Protein AF-A0A0F9E923-F1 (afdb_monomer)

Secondary structure (DSSP, 8-state):
-HHHHTTHHHHHHHHHHHHHHHHHHHHHHHHHH-GGGHHHHHHHHHHHHHHHHHHHHHHHHHHHTTSSSSGGGGG-GGG--HHHHHHHHHHHHHHHHHHHHHHTSSHHHHHHHSTTSSSS---SHHHHHHHHHHHHHHHHHHHHHHHHH--SPPP-----TTEEEEEEHHHHHHHHHHHHHHHHHHHHHHHHHHHHHHHHH-HHHHHTSTTTHHHHHHHHHHHHHHHHHHHHHHHHHHHHHHHHHHHHTT-SEEEEEEEEEEE---TTS-SPPEEEEETTEEEEE-TTS--SS----GGGT-S--TT-EEEEEEETTEEEEEEEEPP---

Organism: NCBI:txid412755

Sequence (330 aa):
MKDLINYIWIAFIAATMINALVWWRRGRDHIARKPELGQGYKRLVLGFIFWGSVPWAVMGLGLLVGGVSSCQDYLKPQGANPWVLAWYVTVICLWVLSLWWIFGGNGAQALVDHPGLFNFPLPKPKHVKLLACAMTLSGSIGVAIVFSHGMLLPYWPSQADGYTTIFIVYDGFWRVVALAVLFLAIGAVGLVAGIAWIRRAGIPKWWNRKEGTKPGFLLVWSILWLSLGGVGFSVNLYRSYQLVSAYRDGTAQLVEGTVHVLREQPEGGHAGGDLIEINGTQLVIDYFQVTPAYRQTIAHGGVLREGTSARVWHDDGKILRLDVPRVASP

pLDDT: mean 86.43, std 12.46, range [42.81, 98.5]

Radius of gyration: 25.48 Å; Cα contacts (8 Å, |Δi|>4): 450; chains: 1; bounding box: 75×40×78 Å

Solvent-accessible surface area (backbone atoms only — not comparable to full-atom values): 17453 Å² total; per-residue (Å²): 109,74,72,61,52,63,48,48,39,57,55,52,41,51,50,43,48,50,52,34,49,51,30,52,62,48,32,46,66,55,24,74,78,38,63,82,48,45,64,57,53,52,51,52,37,52,48,46,44,54,63,68,29,48,41,35,50,44,50,42,50,24,45,74,74,63,69,36,95,44,66,68,51,61,45,36,54,45,69,68,40,66,47,37,50,50,27,53,50,45,50,50,50,51,50,53,52,48,49,46,30,38,75,72,63,54,37,21,50,55,57,41,79,45,61,52,72,48,102,62,92,52,94,42,41,69,53,45,50,53,50,51,50,52,53,50,52,52,48,52,50,51,51,50,45,27,31,55,66,34,50,90,63,79,80,79,54,72,79,61,88,64,32,37,57,79,47,51,26,56,56,31,34,29,24,56,53,42,54,41,53,51,53,46,48,54,17,50,53,36,34,53,52,17,52,53,47,46,67,72,58,35,80,79,58,32,78,79,37,92,71,32,56,58,44,51,47,39,31,54,49,14,50,52,45,35,52,54,50,46,53,58,36,52,55,50,50,50,54,32,46,51,55,43,45,34,53,74,74,64,70,37,46,78,45,64,38,51,30,40,66,80,41,76,30,55,83,85,63,86,52,66,40,22,32,33,31,34,79,88,46,68,36,62,26,33,66,84,57,93,62,27,41,66,27,64,24,61,70,75,70,25,79,86,40,70,71,32,55,37,41,35,30,25,52,96,53,37,37,37,30,38,29,31,64,57,75,77,79,129

Mean predicted aligned error: 9.67 Å

Structure (mmCIF, N/CA/C/O backbone):
data_AF-A0A0F9E923-F1
#
_entry.id   AF-A0A0F9E923-F1
#
loop_
_atom_site.group_PDB
_atom_site.id
_atom_site.type_symbol
_atom_site.label_atom_id
_atom_site.label_alt_id
_atom_site.label_comp_id
_atom_site.label_asym_id
_atom_site.label_entity_id
_atom_site.label_seq_id
_atom_site.pdbx_PDB_ins_code
_atom_site.Cartn_x
_atom_site.Cartn_y
_atom_site.Cartn_z
_atom_site.occupancy
_atom_site.B_iso_or_equiv
_atom_site.auth_seq_id
_atom_site.auth_comp_id
_atom_site.auth_asym_id
_atom_site.auth_atom_id
_atom_site.pdbx_PDB_model_num
ATOM 1 N N . MET A 1 1 ? -25.161 -5.136 -12.690 1.00 63.94 1 MET A N 1
ATOM 2 C CA . MET A 1 1 ? -23.961 -4.303 -12.410 1.00 63.94 1 MET A CA 1
ATOM 3 C C . MET A 1 1 ? -22.895 -5.044 -11.610 1.00 63.94 1 MET A C 1
ATOM 5 O O . MET A 1 1 ? -21.751 -4.991 -12.035 1.00 63.94 1 MET A O 1
ATOM 9 N N . LYS A 1 2 ? -23.231 -5.742 -10.510 1.00 70.88 2 LYS A N 1
ATOM 10 C CA . LYS A 1 2 ? -22.251 -6.518 -9.718 1.00 70.88 2 LYS A CA 1
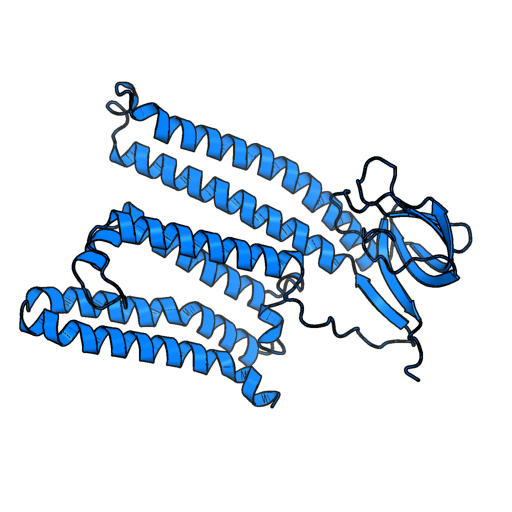ATOM 11 C C . LYS A 1 2 ? -21.444 -7.511 -10.568 1.00 70.88 2 LYS A C 1
ATOM 13 O O . LYS A 1 2 ? -20.224 -7.512 -10.481 1.00 70.88 2 LYS A O 1
ATOM 18 N N . ASP A 1 3 ? -22.104 -8.230 -11.476 1.00 79.69 3 ASP A N 1
ATOM 19 C CA . ASP A 1 3 ? -21.419 -9.210 -12.331 1.00 79.69 3 ASP A CA 1
ATOM 20 C C . ASP A 1 3 ? -20.426 -8.562 -13.300 1.00 79.69 3 ASP A C 1
ATOM 22 O O . ASP A 1 3 ? -19.350 -9.098 -13.519 1.00 79.69 3 ASP A O 1
ATOM 26 N N . LEU A 1 4 ? -20.725 -7.366 -13.825 1.00 81.88 4 LEU A N 1
ATOM 27 C CA . LEU A 1 4 ? -19.836 -6.657 -14.754 1.00 81.88 4 LEU A CA 1
ATOM 28 C C . LEU A 1 4 ? -18.524 -6.229 -14.079 1.00 81.88 4 LEU A C 1
ATOM 30 O O . LEU A 1 4 ? -17.459 -6.307 -14.689 1.00 81.88 4 LEU A O 1
ATOM 34 N N . ILE A 1 5 ? -18.595 -5.805 -12.813 1.00 82.88 5 ILE A N 1
ATOM 35 C CA . ILE A 1 5 ? -17.419 -5.383 -12.040 1.00 82.88 5 ILE A CA 1
ATOM 36 C C . ILE A 1 5 ? -16.451 -6.556 -11.853 1.00 82.88 5 ILE A C 1
ATOM 38 O O . ILE A 1 5 ? -15.243 -6.351 -11.932 1.00 82.88 5 ILE A O 1
ATOM 42 N N . ASN A 1 6 ? -16.959 -7.783 -11.710 1.00 84.00 6 ASN A N 1
ATOM 43 C CA . ASN A 1 6 ? -16.134 -8.983 -11.543 1.00 84.00 6 ASN A CA 1
ATOM 44 C C . ASN A 1 6 ? -15.317 -9.352 -12.797 1.00 84.00 6 ASN A C 1
ATOM 46 O O . ASN A 1 6 ? -14.370 -10.131 -12.702 1.00 84.00 6 ASN A O 1
ATOM 50 N N . TYR A 1 7 ? -15.618 -8.760 -13.958 1.00 92.06 7 TYR A N 1
ATOM 51 C CA . TYR A 1 7 ? -14.871 -8.968 -15.205 1.00 92.06 7 TYR A CA 1
ATOM 52 C C . TYR A 1 7 ? -13.977 -7.781 -15.600 1.00 92.06 7 TYR A C 1
ATOM 54 O O . TYR A 1 7 ? -13.396 -7.787 -16.686 1.00 92.06 7 TYR A O 1
ATOM 62 N N . ILE A 1 8 ? -13.803 -6.768 -14.740 1.00 92.88 8 ILE A N 1
ATOM 63 C CA . ILE A 1 8 ? -12.996 -5.575 -15.070 1.00 92.88 8 ILE A CA 1
ATOM 64 C C . ILE A 1 8 ? -11.527 -5.907 -15.387 1.00 92.88 8 ILE A C 1
ATOM 66 O O . ILE A 1 8 ? -10.883 -5.214 -16.173 1.00 92.88 8 ILE A O 1
ATOM 70 N N . TRP A 1 9 ? -10.995 -7.002 -14.840 1.00 95.31 9 TRP A N 1
ATOM 71 C CA . TRP A 1 9 ? -9.637 -7.467 -15.126 1.00 95.31 9 TRP A CA 1
ATOM 72 C C . TRP A 1 9 ? -9.442 -7.831 -16.608 1.00 95.31 9 TRP A C 1
ATOM 74 O O . TRP A 1 9 ? -8.367 -7.590 -17.158 1.00 95.31 9 TRP A O 1
ATOM 84 N N . ILE A 1 10 ? -10.492 -8.314 -17.288 1.00 96.38 10 ILE A N 1
ATOM 85 C CA . ILE A 1 10 ? -10.481 -8.565 -18.738 1.00 96.38 10 ILE A CA 1
ATOM 86 C C . ILE A 1 10 ? -10.326 -7.243 -19.489 1.00 96.38 10 ILE A C 1
ATOM 88 O O . ILE A 1 10 ? -9.544 -7.161 -20.436 1.00 96.38 10 ILE A O 1
ATOM 92 N N . ALA A 1 11 ? -11.017 -6.189 -19.044 1.00 94.19 11 ALA A N 1
ATOM 93 C CA . ALA A 1 11 ? -10.892 -4.863 -19.642 1.00 94.19 11 ALA A CA 1
ATOM 94 C C . ALA A 1 11 ? -9.465 -4.305 -19.495 1.00 94.19 11 ALA A C 1
ATOM 96 O O . ALA A 1 11 ? -8.951 -3.709 -20.441 1.00 94.19 11 ALA A O 1
ATOM 97 N N . PHE A 1 12 ? -8.783 -4.552 -18.369 1.00 94.69 12 PHE A N 1
ATOM 98 C CA . PHE A 1 12 ? -7.376 -4.165 -18.209 1.00 94.69 12 PHE A CA 1
ATOM 99 C C . PHE A 1 12 ? -6.431 -4.943 -19.134 1.00 94.69 12 PHE A C 1
ATOM 101 O O . PHE A 1 12 ? -5.548 -4.338 -19.743 1.00 94.69 12 PHE A O 1
ATOM 108 N N . ILE A 1 13 ? -6.639 -6.251 -19.319 1.00 96.94 13 ILE A N 1
ATOM 109 C CA . ILE A 1 13 ? -5.870 -7.040 -20.299 1.00 96.94 13 ILE A CA 1
ATOM 110 C C . ILE A 1 13 ? -6.123 -6.528 -21.723 1.00 96.94 13 ILE A C 1
ATOM 112 O O . ILE A 1 13 ? -5.176 -6.305 -22.479 1.00 96.94 13 ILE A O 1
ATOM 116 N N . ALA A 1 14 ? -7.385 -6.281 -22.080 1.00 96.06 14 ALA A N 1
ATOM 117 C CA . ALA A 1 14 ? -7.750 -5.729 -23.381 1.00 96.06 14 ALA A CA 1
ATOM 118 C C . ALA A 1 14 ? -7.101 -4.354 -23.613 1.00 96.06 14 ALA A C 1
ATOM 120 O O . ALA A 1 14 ? -6.544 -4.108 -24.683 1.00 96.06 14 ALA A O 1
ATOM 121 N N . ALA A 1 15 ? -7.083 -3.483 -22.600 1.00 94.81 15 ALA A N 1
ATOM 122 C CA . ALA A 1 15 ? -6.402 -2.193 -22.666 1.00 94.81 15 ALA A CA 1
ATOM 123 C C . ALA A 1 15 ? -4.885 -2.347 -22.888 1.00 94.81 15 ALA A C 1
ATOM 125 O O . ALA A 1 15 ? -4.311 -1.633 -23.715 1.00 94.81 15 ALA A O 1
ATOM 126 N N . THR A 1 16 ? -4.228 -3.304 -22.221 1.00 96.44 16 THR A N 1
ATOM 127 C CA . THR A 1 16 ? -2.815 -3.644 -22.473 1.00 96.44 16 THR A CA 1
ATOM 128 C C . THR A 1 16 ? -2.599 -4.079 -23.926 1.00 96.44 16 THR A C 1
ATOM 130 O O . THR A 1 16 ? -1.690 -3.575 -24.589 1.00 96.44 16 THR A O 1
ATOM 133 N N . MET A 1 17 ? -3.458 -4.950 -24.464 1.00 97.69 17 MET A N 1
ATOM 134 C CA . MET A 1 17 ? -3.369 -5.401 -25.860 1.00 97.69 17 MET A CA 1
ATOM 135 C C . MET A 1 17 ? -3.574 -4.257 -26.862 1.00 97.69 17 MET A C 1
ATOM 137 O O . MET A 1 17 ? -2.817 -4.140 -27.827 1.00 97.69 17 MET A O 1
ATOM 141 N N . ILE A 1 18 ? -4.550 -3.376 -26.622 1.00 96.44 18 ILE A N 1
ATOM 142 C CA . ILE A 1 18 ? -4.807 -2.203 -27.472 1.00 96.44 18 ILE A CA 1
ATOM 143 C C . ILE A 1 18 ? -3.597 -1.264 -27.467 1.00 96.44 18 ILE A C 1
ATOM 145 O O . ILE A 1 18 ? -3.146 -0.845 -28.533 1.00 96.44 18 ILE A O 1
ATOM 149 N N . ASN A 1 19 ? -3.020 -0.976 -26.298 1.00 94.81 19 ASN A N 1
ATOM 150 C CA . ASN A 1 19 ? -1.814 -0.150 -26.195 1.00 94.81 19 ASN A CA 1
ATOM 151 C C . ASN A 1 19 ? -0.632 -0.768 -26.956 1.00 94.81 19 ASN A C 1
ATOM 153 O O . ASN A 1 19 ? 0.058 -0.070 -27.700 1.00 94.81 19 ASN A O 1
ATOM 157 N N . ALA A 1 20 ? -0.448 -2.085 -26.847 1.00 96.81 20 ALA A N 1
ATOM 158 C CA . ALA A 1 20 ? 0.577 -2.818 -27.582 1.00 96.81 20 ALA A CA 1
ATOM 159 C C . ALA A 1 20 ? 0.382 -2.728 -29.109 1.00 96.81 20 ALA A C 1
ATOM 161 O O . ALA A 1 20 ? 1.344 -2.523 -29.856 1.00 96.81 20 ALA A O 1
ATOM 162 N N . LEU A 1 21 ? -0.867 -2.815 -29.581 1.00 97.56 21 LEU A N 1
ATOM 163 C CA . LEU A 1 21 ? -1.212 -2.651 -30.994 1.00 97.56 21 LEU A CA 1
ATOM 164 C C . LEU A 1 21 ? -0.955 -1.220 -31.483 1.00 97.56 21 LEU A C 1
ATOM 166 O O . LEU A 1 21 ? -0.433 -1.028 -32.583 1.00 97.56 21 LEU A O 1
ATOM 170 N N . VAL A 1 22 ? -1.287 -0.214 -30.670 1.00 96.38 22 VAL A N 1
ATOM 171 C CA . VAL A 1 22 ? -0.995 1.196 -30.969 1.00 96.38 22 VAL A CA 1
ATOM 172 C C . VAL A 1 22 ? 0.513 1.415 -31.089 1.00 96.38 22 VAL A C 1
ATOM 174 O O . VAL A 1 22 ? 0.960 2.041 -32.052 1.00 96.38 22 VAL A O 1
ATOM 177 N N . TRP A 1 23 ? 1.304 0.859 -30.168 1.00 97.50 23 TRP A N 1
ATOM 178 C CA . TRP A 1 23 ? 2.769 0.903 -30.219 1.00 97.50 23 TRP A CA 1
ATOM 179 C C . TRP A 1 23 ? 3.318 0.251 -31.484 1.00 97.50 23 TRP A C 1
ATOM 181 O O . TRP A 1 23 ? 4.130 0.855 -32.184 1.00 97.50 23 TRP A O 1
ATOM 191 N N . TRP A 1 24 ? 2.827 -0.942 -31.827 1.00 97.88 24 TRP A N 1
ATOM 192 C CA . TRP A 1 24 ? 3.211 -1.625 -33.061 1.00 97.88 24 TRP A CA 1
ATOM 193 C C . TRP A 1 24 ? 2.879 -0.788 -34.298 1.00 97.88 24 TRP A C 1
ATOM 195 O O . TRP A 1 24 ? 3.737 -0.576 -35.155 1.00 97.88 24 TRP A O 1
ATOM 205 N N . ARG A 1 25 ? 1.652 -0.252 -34.373 1.00 97.88 25 ARG A N 1
ATOM 206 C CA . ARG A 1 25 ? 1.195 0.572 -35.499 1.00 97.88 25 ARG A CA 1
ATOM 207 C C . ARG A 1 25 ? 2.080 1.799 -35.699 1.00 97.88 25 ARG A C 1
ATOM 209 O O . ARG A 1 25 ? 2.411 2.083 -36.845 1.00 97.88 25 ARG A O 1
ATOM 216 N N . ARG A 1 26 ? 2.456 2.489 -34.618 1.00 96.62 26 ARG A N 1
ATOM 217 C CA . ARG A 1 26 ? 3.352 3.660 -34.654 1.00 96.62 26 ARG A CA 1
ATOM 218 C C . ARG A 1 26 ? 4.788 3.286 -35.020 1.00 96.62 26 ARG A C 1
ATOM 220 O O . ARG A 1 26 ? 5.442 4.024 -35.745 1.00 96.62 26 ARG A O 1
ATOM 227 N N . GLY A 1 27 ? 5.261 2.123 -34.572 1.00 96.81 27 GLY A N 1
ATOM 228 C CA . GLY A 1 27 ? 6.590 1.614 -34.910 1.00 96.81 27 GLY A CA 1
ATOM 229 C C . GLY A 1 27 ? 6.766 1.272 -36.394 1.00 96.81 27 GLY A C 1
ATOM 230 O O . GLY A 1 27 ? 7.885 1.353 -36.895 1.00 96.81 27 GLY A O 1
ATOM 231 N N . ARG A 1 28 ? 5.688 0.936 -37.125 1.00 97.75 28 ARG A N 1
ATOM 232 C CA . ARG A 1 28 ? 5.767 0.521 -38.543 1.00 97.75 28 ARG A CA 1
ATOM 233 C C . ARG A 1 28 ? 6.455 1.544 -39.442 1.00 97.75 28 ARG A C 1
ATOM 235 O O . ARG A 1 28 ? 7.283 1.145 -40.253 1.00 97.75 28 ARG A O 1
ATOM 242 N N . ASP A 1 29 ? 6.174 2.832 -39.267 1.00 97.19 29 ASP A N 1
ATOM 243 C CA . ASP A 1 29 ? 6.784 3.883 -40.092 1.00 97.19 29 ASP A CA 1
ATOM 244 C C . ASP A 1 29 ? 8.296 3.982 -39.845 1.00 97.19 29 ASP A C 1
ATOM 246 O O . ASP A 1 29 ? 9.080 4.221 -40.764 1.00 97.19 29 ASP A O 1
ATOM 250 N N . HIS A 1 30 ? 8.724 3.749 -38.602 1.00 97.19 30 HIS A N 1
ATOM 251 C CA . HIS A 1 30 ? 10.137 3.706 -38.238 1.00 97.19 30 HIS A CA 1
ATOM 252 C C . HIS A 1 30 ? 10.823 2.442 -38.763 1.00 97.19 30 HIS A C 1
ATOM 254 O O . HIS A 1 30 ? 11.935 2.538 -39.274 1.00 97.19 30 HIS A O 1
ATOM 260 N N . ILE A 1 31 ? 10.153 1.287 -38.702 1.00 98.25 31 ILE A N 1
ATOM 261 C CA . ILE A 1 31 ? 10.660 0.010 -39.231 1.00 98.25 31 ILE A CA 1
ATOM 262 C C . ILE A 1 31 ? 10.794 0.067 -40.756 1.00 98.25 31 ILE A C 1
ATOM 264 O O . ILE A 1 31 ? 11.788 -0.405 -41.293 1.00 98.25 31 ILE A O 1
ATOM 268 N N . ALA A 1 32 ? 9.842 0.684 -41.461 1.00 98.19 32 ALA A N 1
ATOM 269 C CA . ALA A 1 32 ? 9.914 0.843 -42.913 1.00 98.19 32 ALA A CA 1
ATOM 270 C C . ALA A 1 32 ? 11.144 1.661 -43.350 1.00 98.19 32 ALA A C 1
ATOM 272 O O . ALA A 1 32 ? 11.731 1.385 -44.391 1.00 98.19 32 ALA A O 1
ATOM 273 N N . ARG A 1 33 ? 11.554 2.648 -42.539 1.00 98.19 33 ARG A N 1
ATOM 274 C CA . ARG A 1 33 ? 12.759 3.462 -42.780 1.00 98.19 33 ARG A CA 1
ATOM 275 C C . ARG A 1 33 ? 14.046 2.790 -42.291 1.00 98.19 33 ARG A C 1
ATOM 277 O O . ARG A 1 33 ? 15.107 3.074 -42.835 1.00 98.19 33 ARG A O 1
ATOM 284 N N . LYS A 1 34 ? 13.957 1.968 -41.243 1.00 97.94 34 LYS A N 1
ATOM 285 C CA . LYS A 1 34 ? 15.072 1.289 -40.564 1.00 97.94 34 LYS A CA 1
ATOM 286 C C . LYS A 1 34 ? 14.677 -0.150 -40.203 1.00 97.94 34 LYS A C 1
ATOM 288 O O . LYS A 1 34 ? 14.240 -0.397 -39.069 1.00 97.94 34 LYS A O 1
ATOM 293 N N . PRO A 1 35 ? 14.776 -1.095 -41.157 1.00 98.06 35 PRO A N 1
ATOM 294 C CA . PRO A 1 35 ? 14.312 -2.472 -40.975 1.00 98.06 35 PRO A CA 1
ATOM 295 C C . PRO A 1 35 ? 14.933 -3.190 -39.769 1.00 98.06 35 PRO A C 1
ATOM 297 O O . PRO A 1 35 ? 14.278 -4.026 -39.141 1.00 98.06 35 PRO A O 1
ATOM 300 N N . GLU A 1 36 ? 16.158 -2.822 -39.387 1.00 97.81 36 GLU A N 1
ATOM 301 C CA . GLU A 1 36 ? 16.885 -3.364 -38.237 1.00 97.81 36 GLU A CA 1
ATOM 302 C C . GLU A 1 36 ? 16.167 -3.151 -36.890 1.00 97.81 36 GLU A C 1
ATOM 304 O O . GLU A 1 36 ? 16.363 -3.928 -35.954 1.00 97.81 36 GLU A O 1
ATOM 309 N N . LEU A 1 37 ? 15.273 -2.158 -36.787 1.00 97.62 37 LEU A N 1
ATOM 310 C CA . LEU A 1 37 ? 14.483 -1.906 -35.574 1.00 97.62 37 LEU A CA 1
ATOM 311 C C . LEU A 1 37 ? 13.349 -2.924 -35.369 1.00 97.62 37 LEU A C 1
ATOM 313 O O . LEU A 1 37 ? 12.805 -3.037 -34.267 1.00 97.62 37 LEU A O 1
ATOM 317 N N . GLY A 1 38 ? 12.966 -3.674 -36.410 1.00 97.94 38 GLY A N 1
ATOM 318 C CA . GLY A 1 38 ? 11.781 -4.538 -36.390 1.00 97.94 38 GLY A CA 1
ATOM 319 C C . GLY A 1 38 ? 11.804 -5.589 -35.279 1.00 97.94 38 GLY A C 1
ATOM 320 O O . GLY A 1 38 ? 10.805 -5.787 -34.580 1.00 97.94 38 GLY A O 1
ATOM 321 N N . GLN A 1 39 ? 12.958 -6.225 -35.056 1.00 98.00 39 GLN A N 1
ATOM 322 C CA . GLN A 1 39 ? 13.107 -7.227 -33.998 1.00 98.00 39 GLN A CA 1
ATOM 323 C C . GLN A 1 39 ? 12.987 -6.605 -32.601 1.00 98.00 39 GLN A C 1
ATOM 325 O O . GLN A 1 39 ? 12.361 -7.194 -31.714 1.00 98.00 39 GLN A O 1
ATOM 330 N N . GLY A 1 40 ? 13.553 -5.412 -32.405 1.00 97.75 40 GLY A N 1
ATOM 331 C CA . GLY A 1 40 ? 13.499 -4.707 -31.129 1.00 97.75 40 GLY A CA 1
ATOM 332 C C . GLY A 1 40 ? 12.080 -4.257 -30.774 1.00 97.75 40 GLY A C 1
ATOM 333 O O . GLY A 1 40 ? 11.617 -4.563 -29.672 1.00 97.75 40 GLY A O 1
ATOM 334 N N . TYR A 1 41 ? 11.327 -3.681 -31.723 1.00 98.31 41 TYR A N 1
ATOM 335 C CA . TYR A 1 41 ? 9.898 -3.384 -31.523 1.00 98.31 41 TYR A CA 1
ATOM 336 C C . TYR A 1 41 ? 9.102 -4.635 -31.173 1.00 98.31 41 TYR A C 1
ATOM 338 O O . TYR A 1 41 ? 8.340 -4.623 -30.208 1.00 98.31 41 TYR A O 1
ATOM 346 N N . LYS A 1 42 ? 9.294 -5.731 -31.921 1.00 98.19 42 LYS A N 1
ATOM 347 C CA . LYS A 1 42 ? 8.584 -6.990 -31.664 1.00 98.19 42 LYS A CA 1
ATOM 348 C C . LYS A 1 42 ? 8.835 -7.482 -30.238 1.00 98.19 42 LYS A C 1
ATOM 350 O O . LYS A 1 42 ? 7.889 -7.846 -29.544 1.00 98.19 42 LYS A O 1
ATOM 355 N N . ARG A 1 43 ? 10.091 -7.453 -29.776 1.00 98.25 43 ARG A N 1
ATOM 356 C CA . ARG A 1 43 ? 10.454 -7.859 -28.410 1.00 98.25 43 ARG A CA 1
ATOM 357 C C . ARG A 1 43 ? 9.817 -6.957 -27.351 1.00 98.25 43 ARG A C 1
ATOM 359 O O . ARG A 1 43 ? 9.312 -7.477 -26.361 1.00 98.25 43 ARG A O 1
ATOM 366 N N . LEU A 1 44 ? 9.825 -5.639 -27.555 1.00 98.00 44 LEU A N 1
ATOM 367 C CA . LEU A 1 44 ? 9.238 -4.673 -26.618 1.00 98.00 44 LEU A CA 1
ATOM 368 C C . LEU A 1 44 ? 7.714 -4.819 -26.529 1.00 98.00 44 LEU A C 1
ATOM 370 O O . LEU A 1 44 ? 7.172 -4.883 -25.430 1.00 98.00 44 LEU A O 1
ATOM 374 N N . VAL A 1 45 ? 7.034 -4.943 -27.672 1.00 98.00 45 VAL A N 1
ATOM 375 C CA . VAL A 1 45 ? 5.575 -5.116 -27.746 1.00 98.00 45 VAL A CA 1
ATOM 376 C C . VAL A 1 45 ? 5.144 -6.436 -27.102 1.00 98.00 45 VAL A C 1
ATOM 378 O O . VAL A 1 45 ? 4.257 -6.435 -26.252 1.00 98.00 45 VAL A O 1
ATOM 381 N N . LEU A 1 46 ? 5.794 -7.555 -27.441 1.00 98.00 46 LEU A N 1
ATOM 382 C CA . LEU A 1 46 ? 5.472 -8.856 -26.840 1.00 98.00 46 LEU A CA 1
ATOM 383 C C . LEU A 1 46 ? 5.798 -8.897 -25.344 1.00 98.00 46 LEU A C 1
ATOM 385 O O . LEU A 1 46 ? 5.013 -9.429 -24.562 1.00 98.00 46 LEU A O 1
ATOM 389 N N . GLY A 1 47 ? 6.923 -8.301 -24.937 1.00 96.50 47 GLY A N 1
ATOM 390 C CA . GLY A 1 47 ? 7.285 -8.172 -23.528 1.00 96.50 47 GLY A CA 1
ATOM 391 C C . GLY A 1 47 ? 6.247 -7.374 -22.740 1.00 96.50 47 GLY A C 1
ATOM 392 O O . GLY A 1 47 ? 5.862 -7.795 -21.653 1.00 96.50 47 GLY A O 1
ATOM 393 N N . PHE A 1 48 ? 5.747 -6.271 -23.304 1.00 96.81 48 PHE A N 1
ATOM 394 C CA . PHE A 1 48 ? 4.694 -5.466 -22.689 1.00 96.81 48 PHE A CA 1
ATOM 395 C C . PHE A 1 48 ? 3.369 -6.227 -22.567 1.00 96.81 48 PHE A C 1
ATOM 397 O O . PHE A 1 48 ? 2.769 -6.198 -21.497 1.00 96.81 48 PHE A O 1
ATOM 404 N N . ILE A 1 49 ? 2.941 -6.958 -23.605 1.00 97.69 49 ILE A N 1
ATOM 405 C CA . ILE A 1 49 ? 1.726 -7.790 -23.536 1.00 97.69 49 ILE A CA 1
ATOM 406 C C . ILE A 1 49 ? 1.862 -8.845 -22.441 1.00 97.69 49 ILE A C 1
ATOM 408 O O . ILE A 1 49 ? 0.964 -8.977 -21.612 1.00 97.69 49 ILE A O 1
ATOM 412 N N . PHE A 1 50 ? 2.975 -9.583 -22.428 1.00 97.69 50 PHE A N 1
ATOM 413 C CA . PHE A 1 50 ? 3.182 -10.665 -21.473 1.00 97.69 50 PHE A CA 1
ATOM 414 C C . PHE A 1 50 ? 3.245 -10.126 -20.042 1.00 97.69 50 PHE A C 1
ATOM 416 O O . PHE A 1 50 ? 2.368 -10.418 -19.233 1.00 97.69 50 PHE A O 1
ATOM 423 N N . TRP A 1 51 ? 4.234 -9.282 -19.738 1.00 96.12 51 TRP A N 1
ATOM 424 C CA . TRP A 1 51 ? 4.462 -8.802 -18.375 1.00 96.12 51 TRP A CA 1
ATOM 425 C C . TRP A 1 51 ? 3.357 -7.857 -17.898 1.00 96.12 51 TRP A C 1
ATOM 427 O O . TRP A 1 51 ? 2.913 -7.968 -16.758 1.00 96.12 51 TRP A O 1
ATOM 437 N N . GLY A 1 52 ? 2.859 -6.977 -18.769 1.00 94.06 52 GLY A N 1
ATOM 438 C CA . GLY A 1 52 ? 1.793 -6.025 -18.446 1.00 94.06 52 GLY A CA 1
ATOM 439 C C . GLY A 1 52 ? 0.423 -6.665 -18.205 1.00 94.06 52 GLY A C 1
ATOM 440 O O . GLY A 1 52 ? -0.464 -5.990 -17.687 1.00 94.06 52 GLY A O 1
ATOM 441 N N . SER A 1 53 ? 0.242 -7.947 -18.546 1.00 98.00 53 SER A N 1
ATOM 442 C CA . SER A 1 53 ? -1.006 -8.684 -18.291 1.00 98.00 53 SER A CA 1
ATOM 443 C C . SER A 1 53 ? -0.967 -9.542 -17.023 1.00 98.00 53 SER A C 1
ATOM 445 O O . SER A 1 53 ? -2.028 -9.914 -16.525 1.00 98.00 53 SER A O 1
ATOM 447 N N . VAL A 1 54 ? 0.220 -9.841 -16.475 1.00 97.31 54 VAL A N 1
ATOM 448 C CA . VAL A 1 54 ? 0.376 -10.751 -15.322 1.00 97.31 54 VAL A CA 1
ATOM 449 C C . VAL A 1 54 ? -0.438 -10.307 -14.098 1.00 97.31 54 VAL A C 1
ATOM 451 O O . VAL A 1 54 ? -1.193 -11.139 -13.592 1.00 97.31 54 VAL A O 1
ATOM 454 N N . PRO A 1 55 ? -0.381 -9.040 -13.629 1.00 96.50 55 PRO A N 1
ATOM 455 C CA . PRO A 1 55 ? -1.165 -8.636 -12.462 1.00 96.50 55 PRO A CA 1
ATOM 456 C C . PRO A 1 55 ? -2.668 -8.830 -12.686 1.00 96.50 55 PRO A C 1
ATOM 458 O O . PRO A 1 55 ? -3.373 -9.360 -11.836 1.00 96.50 55 PRO A O 1
ATOM 461 N N . TRP A 1 56 ? -3.174 -8.477 -13.865 1.00 97.88 56 TRP A N 1
ATOM 462 C CA . TRP A 1 56 ? -4.598 -8.610 -14.180 1.00 97.88 56 TRP A CA 1
ATOM 463 C C . TRP A 1 56 ? -5.048 -10.071 -14.246 1.00 97.88 56 TRP A C 1
ATOM 465 O O . TRP A 1 56 ? -6.151 -10.387 -13.811 1.00 97.88 56 TRP A O 1
ATOM 475 N N . ALA A 1 57 ? -4.184 -10.974 -14.713 1.00 97.69 57 ALA A N 1
ATOM 476 C CA . ALA A 1 57 ? -4.457 -12.407 -14.687 1.00 97.69 57 ALA A CA 1
ATOM 477 C C . ALA A 1 57 ? -4.530 -12.957 -13.250 1.00 97.69 57 ALA A C 1
ATOM 479 O O . ALA A 1 57 ? -5.440 -13.724 -12.941 1.00 97.69 57 ALA A O 1
ATOM 480 N N . VAL A 1 58 ? -3.632 -12.525 -12.353 1.00 96.69 58 VAL A N 1
ATOM 481 C CA . VAL A 1 58 ? -3.687 -12.891 -10.921 1.00 96.69 58 VAL A CA 1
ATOM 482 C C . VAL A 1 58 ? -4.971 -12.375 -10.270 1.00 96.69 58 VAL A C 1
ATOM 484 O O . VAL A 1 58 ? -5.602 -13.098 -9.498 1.00 96.69 58 VAL A O 1
ATOM 487 N N . MET A 1 59 ? -5.389 -11.154 -10.620 1.00 97.25 59 MET A N 1
ATOM 488 C CA . MET A 1 59 ? -6.665 -10.587 -10.179 1.00 97.25 59 MET A CA 1
ATOM 489 C C . MET A 1 59 ? -7.859 -11.434 -10.644 1.00 97.25 59 MET A C 1
ATOM 491 O O . MET A 1 59 ? -8.720 -11.791 -9.844 1.00 97.25 59 MET A O 1
ATOM 495 N N . GLY A 1 60 ? -7.896 -11.781 -11.933 1.00 96.94 60 GLY A N 1
ATOM 496 C CA . GLY A 1 60 ? -8.951 -12.615 -12.507 1.00 96.94 60 GLY A CA 1
ATOM 497 C C . GLY A 1 60 ? -9.025 -14.001 -11.875 1.00 96.94 60 GLY A C 1
ATOM 498 O O . GLY A 1 60 ? -10.113 -14.462 -11.538 1.00 96.94 60 GLY A O 1
ATOM 499 N N . LEU A 1 61 ? -7.876 -14.641 -11.644 1.00 97.44 61 LEU A N 1
ATOM 500 C CA . LEU A 1 61 ? -7.819 -15.963 -11.023 1.00 97.44 61 LEU A CA 1
ATOM 501 C C . LEU A 1 61 ? -8.394 -15.948 -9.602 1.00 97.44 61 LEU A C 1
ATOM 503 O O . LEU A 1 61 ? -9.190 -16.823 -9.275 1.00 97.44 61 LEU A O 1
ATOM 507 N N . GLY A 1 62 ? -8.058 -14.933 -8.796 1.00 95.56 62 GLY A N 1
ATOM 508 C CA . GLY A 1 62 ? -8.606 -14.777 -7.446 1.00 95.56 62 GLY A CA 1
ATOM 509 C C . GLY A 1 62 ? -10.133 -14.673 -7.425 1.00 95.56 62 GLY A C 1
ATOM 510 O O . GLY A 1 62 ? -10.769 -15.248 -6.544 1.00 95.56 62 GLY A O 1
ATOM 511 N N . LEU A 1 63 ? -10.730 -14.005 -8.415 1.00 94.94 63 LEU A N 1
ATOM 512 C CA . LEU A 1 63 ? -12.189 -13.895 -8.551 1.00 94.94 63 LEU A CA 1
ATOM 513 C C . LEU A 1 63 ? -12.823 -15.212 -9.001 1.00 94.94 63 LEU A C 1
ATOM 515 O O . LEU A 1 63 ? -13.827 -15.636 -8.436 1.00 94.94 63 LEU A O 1
ATOM 519 N N . LEU A 1 64 ? -12.230 -15.880 -9.995 1.00 95.44 64 LEU A N 1
ATOM 520 C CA . LEU A 1 64 ? -12.764 -17.125 -10.557 1.00 95.44 64 LEU A CA 1
ATOM 521 C C . LEU A 1 64 ? -12.785 -18.272 -9.541 1.00 95.44 64 LEU A C 1
ATOM 523 O O . LEU A 1 64 ? -13.714 -19.074 -9.552 1.00 95.44 64 LEU A O 1
ATOM 527 N N . VAL A 1 65 ? -11.788 -18.346 -8.654 1.00 96.12 65 VAL A N 1
ATOM 528 C CA . VAL A 1 65 ? -11.732 -19.373 -7.597 1.00 96.12 65 VAL A CA 1
ATOM 529 C C . VAL A 1 65 ? -12.504 -18.983 -6.331 1.00 96.12 65 VAL A C 1
ATOM 531 O O . VAL A 1 65 ? -12.475 -19.723 -5.352 1.00 96.12 65 VAL A O 1
ATOM 534 N N . GLY A 1 66 ? -13.160 -17.816 -6.315 1.00 92.31 66 GLY A N 1
ATOM 535 C CA . GLY A 1 66 ? -13.865 -17.298 -5.138 1.00 92.31 66 GLY A CA 1
ATOM 536 C C . GLY A 1 66 ? -12.941 -16.861 -3.995 1.00 92.31 66 GLY A C 1
ATOM 537 O O . GLY A 1 66 ? -13.388 -16.704 -2.863 1.00 92.31 66 GLY A O 1
ATOM 538 N N . GLY A 1 67 ? -11.650 -16.661 -4.273 1.00 88.25 67 GLY A N 1
ATOM 539 C CA . GLY A 1 67 ? -10.664 -16.189 -3.302 1.00 88.25 67 GLY A CA 1
ATOM 540 C C . GLY A 1 67 ? -10.842 -14.720 -2.908 1.00 88.25 67 GLY A C 1
ATOM 541 O O . GLY A 1 67 ? -10.355 -14.303 -1.861 1.00 88.25 67 GLY A O 1
ATOM 542 N N . VAL A 1 68 ? -11.555 -13.951 -3.727 1.00 92.62 68 VAL A N 1
ATOM 543 C CA . VAL A 1 68 ? -12.001 -12.571 -3.492 1.00 92.62 68 VAL A CA 1
ATOM 544 C C . VAL A 1 68 ? -13.410 -12.415 -4.050 1.00 92.62 68 VAL A C 1
ATOM 546 O O . VAL A 1 68 ? -13.758 -13.024 -5.061 1.00 92.62 68 VAL A O 1
ATOM 549 N N . SER A 1 69 ? -14.228 -11.603 -3.387 1.00 88.81 69 SER A N 1
ATOM 550 C CA . SER A 1 69 ? -15.649 -11.442 -3.713 1.00 88.81 69 SER A CA 1
ATOM 551 C C . SER A 1 69 ? -15.890 -10.432 -4.835 1.00 88.81 69 SER A C 1
ATOM 553 O O . SER A 1 69 ? -16.887 -10.519 -5.554 1.00 88.81 69 SER A O 1
ATOM 555 N N . SER A 1 70 ? -14.983 -9.461 -4.980 1.00 91.44 70 SER A N 1
ATOM 556 C CA . SER A 1 70 ? -15.065 -8.412 -5.993 1.00 91.44 70 SER A CA 1
ATOM 557 C C . SER A 1 70 ? -13.698 -7.797 -6.295 1.00 91.44 70 SER A C 1
ATOM 559 O O . SER A 1 70 ? -12.762 -7.877 -5.500 1.00 91.44 70 SER A O 1
ATOM 561 N N . CYS A 1 71 ? -13.577 -7.095 -7.423 1.00 90.81 71 CYS A N 1
ATOM 562 C CA . CYS A 1 71 ? -12.350 -6.363 -7.753 1.00 90.81 71 CYS A CA 1
ATOM 563 C C . CYS A 1 71 ? -12.014 -5.247 -6.753 1.00 90.81 71 CYS A C 1
ATOM 565 O O . CYS A 1 71 ? -10.853 -4.862 -6.637 1.00 90.81 71 CYS A O 1
ATOM 567 N N . GLN A 1 72 ? -13.007 -4.737 -6.017 1.00 88.12 72 GLN A N 1
ATOM 568 C CA . GLN A 1 72 ? -12.794 -3.715 -4.990 1.00 88.12 72 GLN A CA 1
ATOM 569 C C . GLN A 1 72 ? -12.009 -4.261 -3.793 1.00 88.12 72 GLN A C 1
ATOM 571 O O . GLN A 1 72 ? -11.364 -3.485 -3.092 1.00 88.12 72 GLN A O 1
ATOM 576 N N . ASP A 1 73 ? -11.999 -5.580 -3.587 1.00 86.88 73 ASP A N 1
ATOM 577 C CA . ASP A 1 73 ? -11.238 -6.211 -2.505 1.00 86.88 73 ASP A CA 1
ATOM 578 C C . ASP A 1 73 ? -9.725 -6.015 -2.695 1.00 86.88 73 ASP A C 1
ATOM 580 O O . ASP A 1 73 ? -8.987 -5.893 -1.720 1.00 86.88 73 ASP A O 1
ATOM 584 N N . TYR A 1 74 ? -9.256 -5.855 -3.940 1.00 88.38 74 TYR A N 1
ATOM 585 C CA . TYR A 1 74 ? -7.857 -5.516 -4.231 1.00 88.38 74 TYR A CA 1
ATOM 586 C C . TYR A 1 74 ? -7.461 -4.103 -3.793 1.00 88.38 74 TYR A C 1
ATOM 588 O O . TYR A 1 74 ? -6.276 -3.805 -3.704 1.00 88.38 74 TYR A O 1
ATOM 596 N N . LEU A 1 75 ? -8.433 -3.240 -3.488 1.00 85.81 75 LEU A N 1
ATOM 597 C CA . LEU A 1 75 ? -8.209 -1.911 -2.911 1.00 85.81 75 LEU A CA 1
ATOM 598 C C . LEU A 1 75 ? -8.235 -1.931 -1.376 1.00 85.81 75 LEU A C 1
ATOM 600 O O . LEU A 1 75 ? -8.141 -0.876 -0.745 1.00 85.81 75 LEU A O 1
ATOM 604 N N . LYS A 1 76 ? -8.375 -3.125 -0.785 1.00 81.19 76 LYS A N 1
ATOM 605 C CA . LYS A 1 76 ? -8.416 -3.375 0.657 1.00 81.19 76 LYS A CA 1
ATOM 606 C C . LYS A 1 76 ? -7.335 -4.384 1.067 1.00 81.19 76 LYS A C 1
ATOM 608 O O . LYS A 1 76 ? -7.645 -5.453 1.601 1.00 81.19 76 LYS A O 1
ATOM 613 N N . PRO A 1 77 ? -6.046 -4.093 0.828 1.00 81.94 77 PRO A N 1
ATOM 614 C CA . PRO A 1 77 ? -4.975 -5.018 1.190 1.00 81.94 77 PRO A CA 1
ATOM 615 C C . PRO A 1 77 ? -4.868 -5.271 2.703 1.00 81.94 77 PRO A C 1
ATOM 617 O O . PRO A 1 77 ? -4.209 -6.223 3.117 1.00 81.94 77 PRO A O 1
ATOM 620 N N . GLN A 1 78 ? -5.565 -4.478 3.524 1.00 74.31 78 GLN A N 1
ATOM 621 C CA . GLN A 1 78 ? -5.722 -4.702 4.958 1.00 74.31 78 GLN A CA 1
ATOM 622 C C . GLN A 1 78 ? -6.496 -5.980 5.291 1.00 74.31 78 GLN A C 1
ATOM 624 O O . GLN A 1 78 ? -6.486 -6.449 6.417 1.00 74.31 78 GLN A O 1
ATOM 629 N N . GLY A 1 79 ? -7.181 -6.592 4.331 1.00 70.62 79 GLY A N 1
ATOM 630 C CA . GLY A 1 79 ? -7.821 -7.881 4.578 1.00 70.62 79 GLY A CA 1
ATOM 631 C C . GLY A 1 79 ? -6.834 -9.041 4.724 1.00 70.62 79 GLY A C 1
ATOM 632 O O . GLY A 1 79 ? -7.276 -10.160 4.962 1.00 70.62 79 GLY A O 1
ATOM 633 N N . ALA A 1 80 ? -5.526 -8.825 4.511 1.00 76.12 80 ALA A N 1
ATOM 634 C CA . ALA A 1 80 ? -4.518 -9.891 4.430 1.00 76.12 80 ALA A CA 1
ATOM 635 C C . ALA A 1 80 ? -4.788 -10.940 3.345 1.00 76.12 80 ALA A C 1
ATOM 637 O O . ALA A 1 80 ? -4.166 -12.003 3.347 1.00 76.12 80 ALA A O 1
ATOM 638 N N . ASN A 1 81 ? -5.756 -10.694 2.461 1.00 83.25 81 ASN A N 1
ATOM 639 C CA . ASN A 1 81 ? -6.247 -11.721 1.566 1.00 83.25 81 ASN A CA 1
ATOM 640 C C . ASN A 1 81 ? -5.094 -12.186 0.656 1.00 83.25 81 ASN A C 1
ATOM 642 O O . ASN A 1 81 ? -4.474 -11.347 -0.008 1.00 83.25 81 ASN A O 1
ATOM 646 N N . PRO A 1 82 ? -4.792 -13.496 0.600 1.00 82.50 82 PRO A N 1
ATOM 647 C CA . PRO A 1 82 ? -3.614 -13.994 -0.103 1.00 82.50 82 PRO A CA 1
ATOM 648 C C . PRO A 1 82 ? -3.626 -13.648 -1.596 1.00 82.50 82 PRO A C 1
ATOM 650 O O . PRO A 1 82 ? -2.570 -13.364 -2.158 1.00 82.50 82 PRO A O 1
ATOM 653 N N . TRP A 1 83 ? -4.799 -13.587 -2.234 1.00 94.38 83 TRP A N 1
ATOM 654 C CA . TRP A 1 83 ? -4.930 -13.191 -3.639 1.00 94.38 83 TRP A CA 1
ATOM 655 C C . TRP A 1 83 ? -4.660 -11.705 -3.850 1.00 94.38 83 TRP A C 1
ATOM 657 O O . TRP A 1 83 ? -3.995 -11.331 -4.818 1.00 94.38 83 TRP A O 1
ATOM 667 N N . VAL A 1 84 ? -5.127 -10.862 -2.926 1.00 89.88 84 VAL A N 1
ATOM 668 C CA . VAL A 1 84 ? -4.843 -9.421 -2.941 1.00 89.88 84 VAL A CA 1
ATOM 669 C C . VAL A 1 84 ? -3.347 -9.176 -2.763 1.00 89.88 84 VAL A C 1
ATOM 671 O O . VAL A 1 84 ? -2.744 -8.444 -3.549 1.00 89.88 84 VAL A O 1
ATOM 674 N N . LEU A 1 85 ? -2.718 -9.844 -1.794 1.00 85.19 85 LEU A N 1
ATOM 675 C CA . LEU A 1 85 ? -1.276 -9.741 -1.569 1.00 85.19 85 LEU A CA 1
ATOM 676 C C . LEU A 1 85 ? -0.472 -10.255 -2.769 1.00 85.19 85 LEU A C 1
ATOM 678 O O . LEU A 1 85 ? 0.457 -9.577 -3.205 1.00 85.19 85 LEU A O 1
ATOM 682 N N . ALA A 1 86 ? -0.851 -11.398 -3.350 1.00 86.19 86 ALA A N 1
ATOM 683 C CA . ALA A 1 86 ? -0.205 -11.936 -4.546 1.00 86.19 86 ALA A CA 1
ATOM 684 C C . ALA A 1 86 ? -0.251 -10.938 -5.712 1.00 86.19 86 ALA A C 1
ATOM 686 O O . ALA A 1 86 ? 0.762 -10.716 -6.378 1.00 86.19 86 ALA A O 1
ATOM 687 N N . TRP A 1 87 ? -1.391 -10.274 -5.918 1.00 94.69 87 TRP A N 1
ATOM 688 C CA . TRP A 1 87 ? -1.518 -9.222 -6.923 1.00 94.69 87 TRP A CA 1
ATOM 689 C C . TRP A 1 87 ? -0.545 -8.062 -6.678 1.00 94.69 87 TRP A C 1
ATOM 691 O O . TRP A 1 87 ? 0.230 -7.726 -7.576 1.00 94.69 87 TRP A O 1
ATOM 701 N N . TYR A 1 88 ? -0.496 -7.508 -5.462 1.00 88.06 88 TYR A N 1
ATOM 702 C CA . TYR A 1 88 ? 0.459 -6.441 -5.129 1.00 88.06 88 TYR A CA 1
ATOM 703 C C . TYR A 1 88 ? 1.915 -6.880 -5.307 1.00 88.06 88 TYR A C 1
ATOM 705 O O . TYR A 1 88 ? 2.719 -6.120 -5.851 1.00 88.06 88 TYR A O 1
ATOM 713 N N . VAL A 1 89 ? 2.256 -8.114 -4.919 1.00 84.06 89 VAL A N 1
ATOM 714 C CA . VAL A 1 89 ? 3.593 -8.680 -5.150 1.00 84.06 89 VAL A CA 1
ATOM 715 C C . VAL A 1 89 ? 3.914 -8.697 -6.642 1.00 84.06 89 VAL A C 1
ATOM 717 O O . VAL A 1 89 ? 4.995 -8.251 -7.020 1.00 84.06 89 VAL A O 1
ATOM 720 N N . THR A 1 90 ? 2.987 -9.119 -7.512 1.00 90.88 90 THR A N 1
ATOM 721 C CA . THR A 1 90 ? 3.242 -9.099 -8.964 1.00 90.88 90 THR A CA 1
ATOM 722 C C . THR A 1 90 ? 3.492 -7.691 -9.508 1.00 90.88 90 THR A C 1
ATOM 724 O O . THR A 1 90 ? 4.403 -7.512 -10.319 1.00 90.88 90 THR A O 1
ATOM 727 N N . VAL A 1 91 ? 2.759 -6.680 -9.026 1.00 88.75 91 VAL A N 1
ATOM 728 C CA . VAL A 1 91 ? 2.967 -5.271 -9.405 1.00 88.75 91 VAL A CA 1
ATOM 729 C C . VAL A 1 91 ? 4.346 -4.783 -8.954 1.00 88.75 91 VAL A C 1
ATOM 731 O O . VAL A 1 91 ? 5.094 -4.219 -9.755 1.00 88.75 91 VAL A O 1
ATOM 734 N N . ILE A 1 92 ? 4.723 -5.052 -7.700 1.00 84.81 92 ILE A N 1
ATOM 735 C CA . ILE A 1 92 ? 6.023 -4.654 -7.139 1.00 84.81 92 ILE A CA 1
ATOM 736 C C . ILE A 1 92 ? 7.170 -5.357 -7.874 1.00 84.81 92 ILE A C 1
ATOM 738 O O . ILE A 1 92 ? 8.142 -4.707 -8.261 1.00 84.81 92 ILE A O 1
ATOM 742 N N . CYS A 1 93 ? 7.058 -6.663 -8.129 1.00 83.00 93 CYS A N 1
ATOM 743 C CA . CYS A 1 93 ? 8.041 -7.407 -8.916 1.00 83.00 93 CYS A CA 1
ATOM 744 C C . CYS A 1 93 ? 8.197 -6.810 -10.317 1.00 83.00 93 CYS A C 1
ATOM 746 O O . CYS A 1 93 ? 9.325 -6.624 -10.778 1.00 83.00 93 CYS A O 1
ATOM 748 N N . LEU A 1 94 ? 7.092 -6.450 -10.977 1.00 86.38 94 LEU A N 1
ATOM 749 C CA . LEU A 1 94 ? 7.129 -5.808 -12.289 1.00 86.38 94 LEU A CA 1
ATOM 750 C C . LEU A 1 94 ? 7.846 -4.452 -12.238 1.00 86.38 94 LEU A C 1
ATOM 752 O O . LEU A 1 94 ? 8.645 -4.164 -13.131 1.00 86.38 94 LEU A O 1
ATOM 756 N N . TRP A 1 95 ? 7.635 -3.645 -11.194 1.00 87.00 95 TRP A N 1
ATOM 757 C CA . TRP A 1 95 ? 8.368 -2.386 -11.003 1.00 87.00 95 TRP A CA 1
ATOM 758 C C . TRP A 1 95 ? 9.862 -2.616 -10.793 1.00 87.00 95 TRP A C 1
ATOM 760 O O . TRP A 1 95 ? 10.672 -1.987 -11.473 1.00 87.00 95 TRP A O 1
ATOM 770 N N . VAL A 1 96 ? 10.239 -3.545 -9.912 1.00 82.56 96 VAL A N 1
ATOM 771 C CA . VAL A 1 96 ? 11.648 -3.866 -9.635 1.00 82.56 96 VAL A CA 1
ATOM 772 C C . VAL A 1 96 ? 12.352 -4.363 -10.897 1.00 82.56 96 VAL A C 1
ATOM 774 O O . VAL A 1 96 ? 13.422 -3.856 -11.238 1.00 82.56 96 VAL A O 1
ATOM 777 N N . LEU A 1 97 ? 11.744 -5.300 -11.629 1.00 84.56 97 LEU A N 1
ATOM 778 C CA . LEU A 1 97 ? 12.296 -5.825 -12.881 1.00 84.56 97 LEU A CA 1
ATOM 779 C C . LEU A 1 97 ? 12.393 -4.739 -13.959 1.00 84.56 97 LEU A C 1
ATOM 781 O O . LEU A 1 97 ? 13.406 -4.657 -14.657 1.00 84.56 97 LEU A O 1
ATOM 785 N N . SER A 1 98 ? 11.386 -3.867 -14.062 1.00 88.19 98 SER A N 1
ATOM 786 C CA . SER A 1 98 ? 11.391 -2.743 -15.008 1.00 88.19 98 SER A CA 1
ATOM 787 C C . SER A 1 98 ? 12.490 -1.738 -14.679 1.00 88.19 98 SER A C 1
ATOM 789 O O . SER A 1 98 ? 13.239 -1.341 -15.570 1.00 88.19 98 SER A O 1
ATOM 791 N N . LEU A 1 99 ? 12.646 -1.356 -13.409 1.00 85.69 99 LEU A N 1
ATOM 792 C CA . LEU A 1 99 ? 13.718 -0.463 -12.965 1.00 85.69 99 LEU A CA 1
ATOM 793 C C . LEU A 1 99 ? 15.090 -1.096 -13.192 1.00 85.69 99 LEU A C 1
ATOM 795 O O . LEU A 1 99 ? 15.982 -0.455 -13.748 1.00 85.69 99 LEU A O 1
ATOM 799 N N . TRP A 1 100 ? 15.260 -2.369 -12.843 1.00 87.25 100 TRP A N 1
ATOM 800 C CA . TRP A 1 100 ? 16.500 -3.088 -13.112 1.00 87.25 100 TRP A CA 1
ATOM 801 C C . TRP A 1 100 ? 16.842 -3.090 -14.611 1.00 87.25 100 TRP A C 1
ATOM 803 O O . TRP A 1 100 ? 17.965 -2.746 -14.993 1.00 87.25 100 TRP A O 1
ATOM 813 N N . TRP A 1 101 ? 15.868 -3.375 -15.479 1.00 93.25 101 TRP A N 1
ATOM 814 C CA . TRP A 1 101 ? 16.052 -3.349 -16.931 1.00 93.25 101 TRP A CA 1
ATOM 815 C C . TRP A 1 101 ? 16.364 -1.939 -17.461 1.00 93.25 101 TRP A C 1
ATOM 817 O O . TRP A 1 101 ? 17.311 -1.765 -18.231 1.00 93.25 101 TRP A O 1
ATOM 827 N N . ILE A 1 102 ? 15.638 -0.911 -17.011 1.00 91.25 102 ILE A N 1
ATOM 828 C CA . ILE A 1 102 ? 15.812 0.489 -17.438 1.00 91.25 102 ILE A CA 1
ATOM 829 C C . ILE A 1 102 ? 17.179 1.042 -17.014 1.00 91.25 102 ILE A C 1
ATOM 831 O O . ILE A 1 102 ? 17.852 1.717 -17.803 1.00 91.25 102 ILE A O 1
ATOM 835 N N . PHE A 1 103 ? 17.604 0.777 -15.778 1.00 86.19 103 PHE A N 1
ATOM 836 C CA . PHE A 1 103 ? 18.830 1.347 -15.218 1.00 86.19 103 PHE A CA 1
ATOM 837 C C . PHE A 1 103 ? 20.076 0.509 -15.515 1.00 86.19 103 PHE A C 1
ATOM 839 O O . PHE A 1 103 ? 21.124 1.091 -15.815 1.00 86.19 103 PHE A O 1
ATOM 846 N N . GLY A 1 104 ? 19.961 -0.820 -15.455 1.00 81.25 104 GLY A N 1
ATOM 847 C CA . GLY A 1 104 ? 21.070 -1.767 -15.597 1.00 81.25 104 GLY A CA 1
ATOM 848 C C . GLY A 1 104 ? 21.114 -2.515 -16.933 1.00 81.25 104 GLY A C 1
ATOM 849 O O . GLY A 1 104 ? 22.202 -2.730 -17.459 1.00 81.25 104 GLY A O 1
ATOM 850 N N . GLY A 1 105 ? 19.961 -2.869 -17.506 1.00 85.69 105 GLY A N 1
ATOM 851 C CA . GLY A 1 105 ? 19.837 -3.762 -18.671 1.00 85.69 105 GLY A CA 1
ATOM 852 C C . GLY A 1 105 ? 19.710 -3.084 -20.041 1.00 85.69 105 GLY A C 1
ATOM 853 O O . GLY A 1 105 ? 19.085 -3.650 -20.933 1.00 85.69 105 GLY A O 1
ATOM 854 N N . ASN A 1 106 ? 20.242 -1.868 -20.218 1.00 94.12 106 ASN A N 1
ATOM 855 C CA . ASN A 1 106 ? 20.088 -1.037 -21.429 1.00 94.12 106 ASN A CA 1
ATOM 856 C C . ASN A 1 106 ? 18.636 -0.686 -21.816 1.00 94.12 106 ASN A C 1
ATOM 858 O O . ASN A 1 106 ? 18.413 -0.134 -22.892 1.00 94.12 106 ASN A O 1
ATOM 862 N N . GLY A 1 107 ? 17.650 -0.918 -20.944 1.00 95.44 107 GLY A N 1
ATOM 863 C CA . GLY A 1 107 ? 16.242 -0.662 -21.247 1.00 95.44 107 GLY A CA 1
ATOM 864 C C . GLY A 1 107 ? 15.947 0.796 -21.583 1.00 95.44 107 GLY A C 1
ATOM 865 O O . GLY A 1 107 ? 15.223 1.076 -22.533 1.00 95.44 107 GLY A O 1
ATOM 866 N N . ALA A 1 108 ? 16.589 1.740 -20.887 1.00 96.69 108 ALA A N 1
ATOM 867 C CA . ALA A 1 108 ? 16.450 3.159 -21.208 1.00 96.69 108 ALA A CA 1
ATOM 868 C C . ALA A 1 108 ? 16.952 3.508 -22.619 1.00 96.69 108 ALA A C 1
ATOM 870 O O . ALA A 1 108 ? 16.356 4.358 -23.268 1.00 96.69 108 ALA A O 1
ATOM 871 N N . GLN A 1 109 ? 18.034 2.874 -23.085 1.00 97.81 109 GLN A N 1
ATOM 872 C CA . GLN A 1 109 ? 18.556 3.098 -24.435 1.00 97.81 109 GLN A CA 1
ATOM 873 C C . GLN A 1 109 ? 17.643 2.443 -25.474 1.00 97.81 109 GLN A C 1
ATOM 875 O O . GLN A 1 109 ? 17.225 3.112 -26.409 1.00 97.81 109 GLN A O 1
ATOM 880 N N . ALA A 1 110 ? 17.226 1.194 -25.238 1.00 97.88 110 ALA A N 1
ATOM 881 C CA . ALA A 1 110 ? 16.254 0.511 -26.087 1.00 97.88 110 ALA A CA 1
ATOM 882 C C . ALA A 1 110 ? 14.973 1.339 -26.278 1.00 97.88 110 ALA A C 1
ATOM 884 O O . ALA A 1 110 ? 14.501 1.476 -27.398 1.00 97.88 110 ALA A O 1
ATOM 885 N N . LEU A 1 111 ? 14.435 1.952 -25.224 1.00 97.56 111 LEU A N 1
ATOM 886 C CA . LEU A 1 111 ? 13.242 2.800 -25.330 1.00 97.56 111 LEU A CA 1
ATOM 887 C C . LEU A 1 111 ? 13.469 4.096 -26.131 1.00 97.56 111 LEU A C 1
ATOM 889 O O . LEU A 1 111 ? 12.530 4.592 -26.745 1.00 97.56 111 LEU A O 1
ATOM 893 N N . VAL A 1 112 ? 14.690 4.638 -26.147 1.00 97.94 112 VAL A N 1
ATOM 894 C CA . VAL A 1 112 ? 15.059 5.808 -26.971 1.00 97.94 112 VAL A CA 1
ATOM 895 C C . VAL A 1 112 ? 15.220 5.414 -28.439 1.00 97.94 112 VAL A C 1
ATOM 897 O O . VAL A 1 112 ? 14.772 6.141 -29.322 1.00 97.94 112 VAL A O 1
ATOM 900 N N . ASP A 1 113 ? 15.814 4.248 -28.696 1.00 97.81 113 ASP A N 1
ATOM 901 C CA . ASP A 1 113 ? 16.073 3.741 -30.050 1.00 97.81 113 ASP A CA 1
ATOM 902 C C . ASP A 1 113 ? 14.790 3.300 -30.780 1.00 97.81 113 ASP A C 1
ATOM 904 O O . ASP A 1 113 ? 14.795 3.125 -31.999 1.00 97.81 113 ASP A O 1
ATOM 908 N N . HIS A 1 114 ? 13.680 3.154 -30.048 1.00 98.00 114 HIS A N 1
ATOM 909 C CA . HIS A 1 114 ? 12.374 2.728 -30.558 1.00 98.00 114 HIS A CA 1
ATOM 910 C C . HIS A 1 114 ? 11.318 3.837 -30.357 1.00 98.00 114 HIS A C 1
ATOM 912 O O . HIS A 1 114 ? 10.468 3.737 -29.465 1.00 98.00 114 HIS A O 1
ATOM 918 N N . PRO A 1 115 ? 11.368 4.929 -31.148 1.00 96.44 115 PRO A N 1
ATOM 919 C CA . PRO A 1 115 ? 10.432 6.048 -31.030 1.00 96.44 115 PRO A CA 1
ATOM 920 C C . PRO A 1 115 ? 8.963 5.656 -31.281 1.00 96.44 115 PRO A C 1
ATOM 922 O O . PRO A 1 115 ? 8.642 4.696 -31.964 1.00 96.44 115 PRO A O 1
ATOM 925 N N . GLY A 1 116 ? 8.020 6.415 -30.721 1.00 94.12 116 GLY A N 1
ATOM 926 C CA . GLY A 1 116 ? 6.581 6.148 -30.890 1.00 94.12 116 GLY A CA 1
ATOM 927 C C . GLY A 1 116 ? 5.967 5.179 -29.869 1.00 94.12 116 GLY A C 1
ATOM 928 O O . GLY A 1 116 ? 4.740 5.060 -29.821 1.00 94.12 116 GLY A O 1
ATOM 929 N N . LEU A 1 117 ? 6.782 4.568 -28.996 1.00 94.81 117 LEU A N 1
ATOM 930 C CA . LEU A 1 117 ? 6.304 3.868 -27.791 1.00 94.81 117 LEU A CA 1
ATOM 931 C C . LEU A 1 117 ? 5.705 4.835 -26.754 1.00 94.81 117 LEU A C 1
ATOM 933 O O . LEU A 1 117 ? 4.798 4.479 -26.009 1.00 94.81 117 LEU A O 1
ATOM 937 N N . PHE A 1 118 ? 6.166 6.085 -26.737 1.00 93.38 118 PHE A N 1
ATOM 938 C CA . PHE A 1 118 ? 5.611 7.155 -25.909 1.00 93.38 118 PHE A CA 1
ATOM 939 C C . PHE A 1 118 ? 4.862 8.167 -26.778 1.00 93.38 118 PHE A C 1
ATOM 941 O O . PHE A 1 118 ? 5.207 8.380 -27.940 1.00 93.38 118 PHE A O 1
ATOM 948 N N . ASN A 1 119 ? 3.850 8.824 -26.203 1.00 89.38 119 ASN A N 1
ATOM 949 C CA . ASN A 1 119 ? 3.115 9.912 -26.866 1.00 89.38 119 ASN A CA 1
ATOM 950 C C . ASN A 1 119 ? 3.940 11.208 -26.995 1.00 89.38 119 ASN A C 1
ATOM 952 O O . ASN A 1 119 ? 3.485 12.164 -27.612 1.00 89.38 119 ASN A O 1
ATOM 956 N N . PHE A 1 120 ? 5.132 11.255 -26.401 1.00 92.06 120 PHE A N 1
ATOM 957 C CA . PHE A 1 120 ? 6.023 12.408 -26.389 1.00 92.06 120 PHE A CA 1
ATOM 958 C C . PHE A 1 120 ? 7.471 11.960 -26.637 1.00 92.06 120 PHE A C 1
ATOM 960 O O . PHE A 1 120 ? 7.832 10.823 -26.317 1.00 92.06 120 PHE A O 1
ATOM 967 N N . PRO A 1 121 ? 8.321 12.830 -27.207 1.00 90.38 121 PRO A N 1
ATOM 968 C CA . PRO A 1 121 ? 9.700 12.478 -27.512 1.00 90.38 121 PRO A CA 1
ATOM 969 C C . PRO A 1 121 ? 10.536 12.310 -26.235 1.00 90.38 121 PRO A C 1
ATOM 971 O O . PRO A 1 121 ? 10.605 13.199 -25.387 1.00 90.38 121 PRO A O 1
ATOM 974 N N . LEU A 1 122 ? 11.247 11.185 -26.135 1.00 94.88 122 LEU A N 1
ATOM 975 C CA . LEU A 1 122 ? 12.248 10.918 -25.100 1.00 94.88 122 LEU A CA 1
ATOM 976 C C . LEU A 1 122 ? 13.634 10.829 -25.755 1.00 94.88 122 LEU A C 1
ATOM 978 O O . LEU A 1 122 ? 14.104 9.738 -26.048 1.00 94.88 122 LEU A O 1
ATOM 982 N N . PRO A 1 123 ? 14.317 11.963 -26.009 1.00 94.81 123 PRO A N 1
ATOM 983 C CA . PRO A 1 123 ? 15.515 11.983 -26.853 1.00 94.81 123 PRO A CA 1
ATOM 984 C C . PRO A 1 123 ? 16.760 11.375 -26.199 1.00 94.81 123 PRO A C 1
ATOM 986 O O . PRO A 1 123 ? 17.774 11.186 -26.863 1.00 94.81 123 PRO A O 1
ATOM 989 N N . LYS A 1 124 ? 16.750 11.163 -24.877 1.00 97.31 124 LYS A N 1
ATOM 990 C CA . LYS A 1 124 ? 17.935 10.743 -24.122 1.00 97.31 124 LYS A CA 1
ATOM 991 C C . LYS A 1 124 ? 17.557 9.711 -23.057 1.00 97.31 124 LYS A C 1
ATOM 993 O O . LYS A 1 124 ? 16.558 9.921 -22.362 1.00 97.31 124 LYS A O 1
ATOM 998 N N . PRO A 1 125 ? 18.402 8.692 -22.799 1.00 96.50 125 PRO A N 1
ATOM 999 C CA . PRO A 1 125 ? 18.138 7.674 -21.775 1.00 96.50 125 PRO A CA 1
ATOM 1000 C C . PRO A 1 125 ? 17.900 8.256 -20.377 1.00 96.50 125 PRO A C 1
ATOM 1002 O O . PRO A 1 125 ? 17.137 7.706 -19.587 1.00 96.50 125 PRO A O 1
ATOM 1005 N N . LYS A 1 126 ? 18.523 9.402 -20.067 1.00 90.81 126 LYS A N 1
ATOM 1006 C CA . LYS A 1 126 ? 18.314 10.108 -18.795 1.00 90.81 126 LYS A CA 1
ATOM 1007 C C . LYS A 1 126 ? 16.857 10.543 -18.580 1.00 90.81 126 LYS A C 1
ATOM 1009 O O . LYS A 1 126 ? 16.402 10.525 -17.444 1.00 90.81 126 LYS A O 1
ATOM 1014 N N . HIS A 1 127 ? 16.124 10.892 -19.643 1.00 94.31 127 HIS A N 1
ATOM 1015 C CA . HIS A 1 127 ? 14.718 11.293 -19.535 1.00 94.31 127 HIS A CA 1
ATOM 1016 C C . HIS A 1 127 ? 13.824 10.082 -19.254 1.00 94.31 127 HIS A C 1
ATOM 1018 O O . HIS A 1 127 ? 12.952 10.164 -18.399 1.00 94.31 127 HIS A O 1
ATOM 1024 N N . VAL A 1 128 ? 14.101 8.938 -19.893 1.00 94.62 128 VAL A N 1
ATOM 1025 C CA . VAL A 1 128 ? 13.408 7.668 -19.611 1.00 94.62 128 VAL A CA 1
ATOM 1026 C C . VAL A 1 128 ? 13.598 7.260 -18.149 1.00 94.62 128 VAL A C 1
ATOM 1028 O O . VAL A 1 128 ? 12.638 6.922 -17.467 1.00 94.62 128 VAL A O 1
ATOM 1031 N N . LYS A 1 129 ? 14.835 7.344 -17.643 1.00 87.81 129 LYS A N 1
ATOM 1032 C CA . LYS A 1 129 ? 15.157 7.041 -16.241 1.00 87.81 129 LYS A CA 1
ATOM 1033 C C . LYS A 1 129 ? 14.432 7.968 -15.264 1.00 8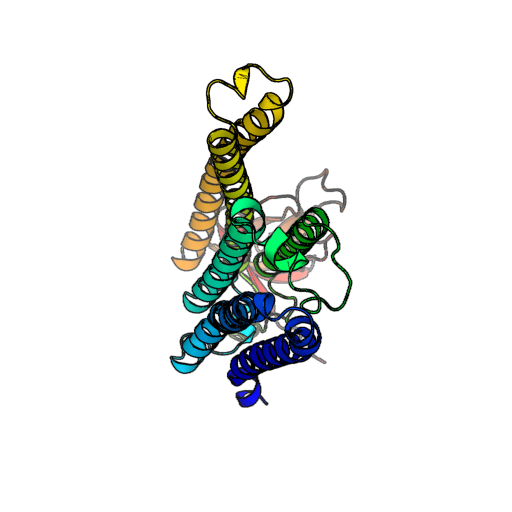7.81 129 LYS A C 1
ATOM 1035 O O . LYS A 1 129 ? 13.879 7.489 -14.282 1.00 87.81 129 LYS A O 1
ATOM 1040 N N . LEU A 1 130 ? 14.409 9.274 -15.542 1.00 83.88 130 LEU A N 1
ATOM 1041 C CA . LEU A 1 130 ? 13.701 10.249 -14.708 1.00 83.88 130 LEU A CA 1
ATOM 1042 C C . LEU A 1 130 ? 12.190 9.981 -14.684 1.00 83.88 130 LEU A C 1
ATOM 1044 O O . LEU A 1 130 ? 11.592 9.972 -13.610 1.00 83.88 130 LEU A O 1
ATOM 1048 N N . LEU A 1 131 ? 11.595 9.707 -15.849 1.00 89.88 131 LEU A N 1
ATOM 1049 C CA . LEU A 1 131 ? 10.186 9.334 -15.960 1.00 89.88 131 LEU A CA 1
ATOM 1050 C C . LEU A 1 131 ? 9.885 8.059 -15.161 1.00 89.88 131 LEU A C 1
ATOM 1052 O O . LEU A 1 131 ? 8.928 8.036 -14.394 1.00 89.88 131 LEU A O 1
ATOM 1056 N N . ALA A 1 132 ? 10.731 7.031 -15.276 1.00 85.19 132 ALA A N 1
ATOM 1057 C CA . ALA A 1 132 ? 10.583 5.792 -14.515 1.00 85.19 132 ALA A CA 1
ATOM 1058 C C . ALA A 1 132 ? 10.638 6.032 -12.995 1.00 85.19 132 ALA A C 1
ATOM 1060 O O . ALA A 1 132 ? 9.816 5.478 -12.264 1.00 85.19 132 ALA A O 1
ATOM 1061 N N . CYS A 1 133 ? 11.543 6.897 -12.516 1.00 81.31 133 CYS A N 1
ATOM 1062 C CA . CYS A 1 133 ? 11.578 7.300 -11.107 1.00 81.31 133 CYS A CA 1
ATOM 1063 C C . CYS A 1 133 ? 10.284 8.000 -10.680 1.00 81.31 133 CYS A C 1
ATOM 1065 O O . CYS A 1 133 ? 9.723 7.643 -9.649 1.00 81.31 133 CYS A O 1
ATOM 1067 N N . ALA A 1 134 ? 9.789 8.962 -11.464 1.00 78.88 134 ALA A N 1
ATOM 1068 C CA . ALA A 1 134 ? 8.561 9.691 -11.144 1.00 78.88 134 ALA A CA 1
ATOM 1069 C C . ALA A 1 134 ? 7.326 8.769 -11.114 1.00 78.88 134 ALA A C 1
ATOM 1071 O O . ALA A 1 134 ? 6.513 8.841 -10.190 1.00 78.88 134 ALA A O 1
ATOM 1072 N N . MET A 1 135 ? 7.206 7.858 -12.085 1.00 80.50 135 MET A N 1
ATOM 1073 C CA . MET A 1 135 ? 6.121 6.871 -12.140 1.00 80.50 135 MET A CA 1
ATOM 1074 C C . MET A 1 135 ? 6.188 5.876 -10.979 1.00 80.50 135 MET A C 1
ATOM 1076 O O . MET A 1 135 ? 5.168 5.566 -10.374 1.00 80.50 135 MET A O 1
ATOM 1080 N N . THR A 1 136 ? 7.386 5.406 -10.624 1.00 80.62 136 THR A N 1
ATOM 1081 C CA . THR A 1 136 ? 7.543 4.484 -9.488 1.00 80.62 136 THR A CA 1
ATOM 1082 C C . THR A 1 136 ? 7.270 5.201 -8.169 1.00 80.62 136 THR A C 1
ATOM 1084 O O . THR A 1 136 ? 6.583 4.658 -7.317 1.00 80.62 136 THR A O 1
ATOM 1087 N N . LEU A 1 137 ? 7.747 6.439 -7.997 1.00 76.31 137 LEU A N 1
ATOM 1088 C CA . LEU A 1 137 ? 7.485 7.227 -6.792 1.00 76.31 137 LEU A CA 1
ATOM 1089 C C . LEU A 1 137 ? 5.984 7.480 -6.606 1.00 76.31 137 LEU A C 1
ATOM 1091 O O . LEU A 1 137 ? 5.454 7.224 -5.529 1.00 76.31 137 LEU A O 1
ATOM 1095 N N . SER A 1 138 ? 5.295 7.933 -7.657 1.00 69.69 138 SER A N 1
ATOM 1096 C CA . SER A 1 138 ? 3.839 8.138 -7.618 1.00 69.69 138 SER A CA 1
ATOM 1097 C C . SER A 1 138 ? 3.076 6.836 -7.361 1.00 69.69 138 SER A C 1
ATOM 1099 O O . SER A 1 138 ? 2.174 6.819 -6.526 1.00 69.69 138 SER A O 1
ATOM 1101 N N . GLY A 1 139 ? 3.479 5.730 -7.993 1.00 76.88 139 GLY A N 1
ATOM 1102 C CA . GLY A 1 139 ? 2.929 4.402 -7.720 1.00 76.88 139 GLY A CA 1
ATOM 1103 C C . GLY A 1 139 ? 3.116 3.976 -6.262 1.00 76.88 139 GLY A C 1
ATOM 1104 O O . GLY A 1 139 ? 2.154 3.562 -5.620 1.00 76.88 139 GLY A O 1
ATOM 1105 N N . SER A 1 140 ? 4.323 4.127 -5.714 1.00 79.25 140 SER A N 1
ATOM 1106 C CA . SER A 1 140 ? 4.633 3.811 -4.314 1.00 79.25 140 SER A CA 1
ATOM 1107 C C . SER A 1 140 ? 3.811 4.647 -3.337 1.00 79.25 140 SER A C 1
ATOM 1109 O O . SER A 1 140 ? 3.332 4.108 -2.343 1.00 79.25 140 SER A O 1
ATOM 1111 N N . ILE A 1 141 ? 3.592 5.935 -3.629 1.00 73.94 141 ILE A N 1
ATOM 1112 C CA . ILE A 1 141 ? 2.689 6.793 -2.847 1.00 73.94 141 ILE A CA 1
ATOM 1113 C C . ILE A 1 141 ? 1.255 6.254 -2.917 1.00 73.94 141 ILE A C 1
ATOM 1115 O O . ILE A 1 141 ? 0.608 6.123 -1.882 1.00 73.94 141 ILE A O 1
ATOM 1119 N N . GLY A 1 142 ? 0.770 5.880 -4.104 1.00 74.44 142 GLY A N 1
ATOM 1120 C CA . GLY A 1 142 ? -0.560 5.286 -4.273 1.00 74.44 142 GLY A CA 1
ATOM 1121 C C . GLY A 1 142 ? -0.737 3.991 -3.474 1.00 74.44 142 GLY A C 1
ATOM 1122 O O . GLY A 1 142 ? -1.723 3.841 -2.757 1.00 74.44 142 GLY A O 1
ATOM 1123 N N . VAL A 1 143 ? 0.246 3.088 -3.528 1.00 78.00 143 VAL A N 1
ATOM 1124 C CA . VAL A 1 143 ? 0.267 1.859 -2.716 1.00 78.00 143 VAL A CA 1
ATOM 1125 C C . VAL A 1 143 ? 0.256 2.208 -1.228 1.00 78.00 143 VAL A C 1
ATOM 1127 O O . VAL A 1 143 ? -0.564 1.674 -0.485 1.00 78.00 143 VAL A O 1
ATOM 1130 N N . ALA A 1 144 ? 1.099 3.147 -0.793 1.00 75.56 144 ALA A N 1
ATOM 1131 C CA . ALA A 1 144 ? 1.145 3.583 0.598 1.00 75.56 144 ALA A CA 1
ATOM 1132 C C . ALA A 1 144 ? -0.204 4.144 1.071 1.00 75.56 144 ALA A C 1
ATOM 1134 O O . ALA A 1 144 ? -0.660 3.780 2.152 1.00 75.56 144 ALA A O 1
ATOM 1135 N N . ILE A 1 145 ? -0.876 4.974 0.266 1.00 71.94 145 ILE A N 1
ATOM 1136 C CA . ILE A 1 145 ? -2.213 5.513 0.568 1.00 71.94 145 ILE A CA 1
ATOM 1137 C C . ILE A 1 145 ? -3.231 4.379 0.694 1.00 71.94 145 ILE A C 1
ATOM 1139 O O . ILE A 1 145 ? -3.917 4.290 1.711 1.00 71.94 145 ILE A O 1
ATOM 1143 N N . VAL A 1 146 ? -3.296 3.480 -0.294 1.00 74.94 146 VAL A N 1
ATOM 1144 C CA . VAL A 1 146 ? -4.286 2.393 -0.301 1.00 74.94 146 VAL A CA 1
ATOM 1145 C C . VAL A 1 146 ? -4.103 1.469 0.894 1.00 74.94 146 VAL A C 1
ATOM 1147 O O . VAL A 1 146 ? -5.088 1.110 1.530 1.00 74.94 146 VAL A O 1
ATOM 1150 N N . PHE A 1 147 ? -2.870 1.130 1.261 1.00 75.56 147 PHE A N 1
ATOM 1151 C CA . PHE A 1 147 ? -2.630 0.321 2.450 1.00 75.56 147 PHE A CA 1
ATOM 1152 C C . PHE A 1 147 ? -2.829 1.088 3.767 1.00 75.56 147 PHE A C 1
ATOM 1154 O O . PHE A 1 147 ? -3.223 0.488 4.766 1.00 75.56 147 PHE A O 1
ATOM 1161 N N . SER A 1 148 ? -2.571 2.397 3.792 1.00 63.56 148 SER A N 1
ATOM 1162 C CA . SER A 1 148 ? -2.693 3.195 5.016 1.00 63.56 148 SER A CA 1
ATOM 1163 C C . SER A 1 148 ? -4.114 3.646 5.323 1.00 63.56 148 SER A C 1
ATOM 1165 O O . SER A 1 148 ? -4.396 3.896 6.483 1.00 63.56 148 SER A O 1
ATOM 1167 N N . HIS A 1 149 ? -5.012 3.765 4.349 1.00 57.78 149 HIS A N 1
ATOM 1168 C CA . HIS A 1 149 ? -6.362 4.295 4.596 1.00 57.78 149 HIS A CA 1
ATOM 1169 C C . HIS A 1 149 ? -7.481 3.384 4.081 1.00 57.78 149 HIS A C 1
ATOM 1171 O O . HIS A 1 149 ? -8.647 3.648 4.358 1.00 57.78 149 HIS A O 1
ATOM 1177 N N . GLY A 1 150 ? -7.142 2.334 3.322 1.00 58.66 150 GLY A N 1
ATOM 1178 C CA . GLY A 1 150 ? -8.048 1.830 2.293 1.00 58.66 150 GLY A CA 1
ATOM 1179 C C . GLY A 1 150 ? -8.186 2.895 1.202 1.00 58.66 150 GLY A C 1
ATOM 1180 O O . GLY A 1 150 ? -7.962 4.085 1.436 1.00 58.66 150 GLY A O 1
ATOM 1181 N N . MET A 1 151 ? -8.548 2.531 -0.027 1.00 50.38 151 MET A N 1
ATOM 1182 C CA . MET A 1 151 ? -9.139 3.575 -0.872 1.00 50.38 151 MET A CA 1
ATOM 1183 C C . MET A 1 151 ? -10.413 4.046 -0.147 1.00 50.38 151 MET A C 1
ATOM 1185 O O . MET A 1 151 ? -11.089 3.187 0.414 1.00 50.38 151 MET A O 1
ATOM 1189 N N . LEU A 1 152 ? -10.713 5.356 -0.121 1.00 45.59 152 LEU A N 1
ATOM 1190 C CA . LEU A 1 152 ? -11.889 5.999 0.514 1.00 45.59 152 LEU A CA 1
ATOM 1191 C C . LEU A 1 152 ? -13.245 5.512 -0.056 1.00 45.59 152 LEU A C 1
ATOM 1193 O O . LEU A 1 152 ? -14.180 6.283 -0.249 1.00 45.59 152 LEU A O 1
ATOM 1197 N N . LEU A 1 153 ? -13.367 4.234 -0.391 1.00 43.38 153 LEU A N 1
ATOM 1198 C CA . LEU A 1 153 ? -14.638 3.571 -0.506 1.00 43.38 153 LEU A CA 1
ATOM 1199 C C . LEU A 1 153 ? -15.229 3.564 0.905 1.00 43.38 153 LEU A C 1
ATOM 1201 O O . LEU A 1 153 ? -14.553 3.092 1.823 1.00 43.38 153 LEU A O 1
ATOM 1205 N N . PRO A 1 154 ? -16.442 4.103 1.100 1.00 46.97 154 PRO A N 1
ATOM 1206 C CA . PRO A 1 154 ? -17.099 4.068 2.395 1.00 46.97 154 PRO A CA 1
ATOM 1207 C C . PRO A 1 154 ? -17.066 2.625 2.900 1.00 46.97 154 PRO A C 1
ATOM 1209 O O . PRO A 1 154 ? -17.551 1.711 2.228 1.00 46.97 154 PRO A O 1
ATOM 1212 N N . TYR A 1 155 ? -16.404 2.417 4.040 1.00 45.16 155 TYR A N 1
ATOM 1213 C CA . TYR A 1 155 ? -16.419 1.151 4.758 1.00 45.16 155 TYR A CA 1
ATOM 1214 C C . TYR A 1 155 ? -17.887 0.741 4.880 1.00 45.16 155 TYR A C 1
ATOM 1216 O O . TYR A 1 155 ? -18.694 1.525 5.370 1.00 45.16 155 TYR A O 1
ATOM 1224 N N . TRP A 1 156 ? -18.263 -0.419 4.339 1.00 46.94 156 TRP A N 1
ATOM 1225 C CA . TRP A 1 156 ? -19.625 -0.924 4.478 1.00 46.94 156 TRP A CA 1
ATOM 1226 C C . TRP A 1 156 ? -19.655 -1.711 5.789 1.00 46.94 156 TRP A C 1
ATOM 1228 O O . TRP A 1 156 ? -19.163 -2.842 5.806 1.00 46.94 156 TRP A O 1
ATOM 1238 N N . PRO A 1 157 ? -20.129 -1.123 6.900 1.00 52.66 157 PRO A N 1
ATOM 1239 C CA . PRO A 1 157 ? -20.084 -1.772 8.201 1.00 52.66 157 PRO A CA 1
ATOM 1240 C C . PRO A 1 157 ? -20.858 -3.091 8.150 1.00 52.66 157 PRO A C 1
ATOM 1242 O O . PRO A 1 157 ? -21.949 -3.161 7.575 1.00 52.66 157 PRO A O 1
ATOM 1245 N N . SER A 1 158 ? -20.311 -4.145 8.759 1.00 52.12 158 SER A N 1
ATOM 1246 C CA . SER A 1 158 ? -21.081 -5.352 9.058 1.00 52.12 158 SER A CA 1
ATOM 1247 C C . SER A 1 158 ? -22.223 -4.968 10.002 1.00 52.12 158 SER A C 1
ATOM 1249 O O . SER A 1 158 ? -21.978 -4.506 11.112 1.00 52.12 158 SER A O 1
ATOM 1251 N N . GLN A 1 159 ? -23.465 -5.105 9.535 1.00 59.75 159 GLN A N 1
ATOM 1252 C CA . GLN A 1 159 ? -24.665 -4.527 10.155 1.00 59.75 159 GLN A CA 1
ATOM 1253 C C . GLN A 1 159 ? -25.293 -5.418 11.240 1.00 59.75 159 GLN A C 1
ATOM 1255 O O . GLN A 1 159 ? -26.503 -5.642 11.224 1.00 59.75 159 GLN A O 1
ATOM 1260 N N . ALA A 1 160 ? -24.495 -5.964 12.154 1.00 53.53 160 ALA A N 1
ATOM 1261 C CA . ALA A 1 160 ? -25.035 -6.770 13.246 1.00 53.53 160 ALA A CA 1
ATOM 1262 C C . ALA A 1 160 ? -25.428 -5.878 14.442 1.00 53.53 160 ALA A C 1
ATOM 1264 O O . ALA A 1 160 ? -24.688 -4.979 14.833 1.00 53.53 160 ALA A O 1
ATOM 1265 N N . ASP A 1 161 ? -26.603 -6.146 15.010 1.00 78.06 161 ASP A N 1
ATOM 1266 C CA . ASP A 1 161 ? -27.022 -5.738 16.362 1.00 78.06 161 ASP A CA 1
ATOM 1267 C C . ASP A 1 161 ? -27.323 -4.250 16.611 1.00 78.06 161 ASP A C 1
ATOM 1269 O O . ASP A 1 161 ? -27.300 -3.792 17.748 1.00 78.06 161 ASP A O 1
ATOM 1273 N N . GLY A 1 162 ? -27.649 -3.474 15.572 1.00 88.25 162 GLY A N 1
ATOM 1274 C CA . GLY A 1 162 ? -28.050 -2.064 15.731 1.00 88.25 162 GLY A CA 1
ATOM 1275 C C . GLY A 1 162 ? -26.889 -1.095 15.981 1.00 88.25 162 GLY A C 1
ATOM 1276 O O . GLY A 1 162 ? -27.110 0.110 16.106 1.00 88.25 162 GLY A O 1
ATOM 1277 N N . TYR A 1 163 ? -25.656 -1.597 15.971 1.00 90.88 163 TYR A N 1
ATOM 1278 C CA . TYR A 1 163 ? -24.441 -0.797 16.019 1.00 90.88 163 TYR A CA 1
ATOM 1279 C C . TYR A 1 163 ? -23.811 -0.661 14.632 1.00 90.88 163 TYR A C 1
ATOM 1281 O O . TYR A 1 163 ? -24.030 -1.460 13.719 1.00 90.88 163 TYR A O 1
ATOM 1289 N N . THR A 1 164 ? -23.011 0.385 14.475 1.00 89.69 164 THR A N 1
ATOM 1290 C CA . THR A 1 164 ? -22.132 0.593 13.330 1.00 89.69 164 THR A CA 1
ATOM 1291 C C . THR A 1 164 ? -20.692 0.540 13.815 1.00 89.69 164 THR A C 1
ATOM 1293 O O . THR A 1 164 ? -20.284 1.376 14.620 1.00 89.69 164 THR A O 1
ATOM 1296 N N . THR A 1 165 ? -19.915 -0.427 13.322 1.00 90.56 165 THR A N 1
ATOM 1297 C CA . THR A 1 165 ? -18.472 -0.478 13.580 1.00 90.56 165 THR A CA 1
ATOM 1298 C C . THR A 1 165 ? -17.779 0.658 12.848 1.00 90.56 165 THR A C 1
ATOM 1300 O O . THR A 1 165 ? -17.759 0.694 11.617 1.00 90.56 165 THR A O 1
ATOM 1303 N N . ILE A 1 166 ? -17.218 1.581 13.623 1.00 90.62 166 ILE A N 1
ATOM 1304 C CA . ILE A 1 166 ? -16.461 2.739 13.141 1.00 90.62 166 ILE A CA 1
ATOM 1305 C C . ILE A 1 166 ? -14.992 2.379 12.939 1.00 90.62 166 ILE A C 1
ATOM 1307 O O . ILE A 1 166 ? -14.336 2.925 12.054 1.00 90.62 166 ILE A O 1
ATOM 1311 N N . PHE A 1 167 ? -14.465 1.470 13.757 1.00 91.75 167 PHE A N 1
ATOM 1312 C CA . PHE A 1 167 ? -13.058 1.095 13.717 1.00 91.75 167 PHE A CA 1
ATOM 1313 C C . PHE A 1 167 ? -12.837 -0.333 14.217 1.00 91.75 167 PHE A C 1
ATOM 1315 O O . PHE A 1 167 ? -13.491 -0.770 15.165 1.00 91.75 167 PHE A O 1
ATOM 1322 N N . ILE A 1 168 ? -11.856 -1.018 13.625 1.00 91.44 168 ILE A N 1
ATOM 1323 C CA . ILE A 1 168 ? -11.338 -2.306 14.086 1.00 91.44 168 ILE A CA 1
ATOM 1324 C C . ILE A 1 168 ? -9.810 -2.368 13.909 1.00 91.44 168 ILE A C 1
ATOM 1326 O O . ILE A 1 168 ? -9.266 -1.903 12.909 1.00 91.44 168 ILE A O 1
ATOM 1330 N N . VAL A 1 169 ? -9.099 -2.960 14.872 1.00 90.12 169 VAL A N 1
ATOM 1331 C CA . VAL A 1 169 ? -7.626 -2.939 14.980 1.00 90.12 169 VAL A CA 1
ATOM 1332 C C . VAL A 1 169 ? -6.917 -3.556 13.779 1.00 90.12 169 VAL A C 1
ATOM 1334 O O . VAL A 1 169 ? -5.798 -3.154 13.452 1.00 90.12 169 VAL A O 1
ATOM 1337 N N . TYR A 1 170 ? -7.568 -4.491 13.079 1.00 82.31 170 TYR A N 1
ATOM 1338 C CA . TYR A 1 170 ? -7.035 -5.046 11.838 1.00 82.31 170 TYR A CA 1
ATOM 1339 C C . TYR A 1 170 ? -6.714 -3.933 10.839 1.00 82.31 170 TYR A C 1
ATOM 1341 O O . TYR A 1 170 ? -5.626 -3.932 10.266 1.00 82.31 170 TYR A O 1
ATOM 1349 N N . ASP A 1 171 ? -7.584 -2.930 10.708 1.00 74.50 171 ASP A N 1
ATOM 1350 C CA . ASP A 1 171 ? -7.375 -1.834 9.767 1.00 74.50 171 ASP A CA 1
ATOM 1351 C C . ASP A 1 171 ? -6.098 -1.063 10.081 1.00 74.50 171 ASP A C 1
ATOM 1353 O O . ASP A 1 171 ? -5.354 -0.728 9.163 1.00 74.50 171 ASP A O 1
ATOM 1357 N N . GLY A 1 172 ? -5.815 -0.814 11.364 1.00 72.00 172 GLY A N 1
ATOM 1358 C CA . GLY A 1 172 ? -4.600 -0.137 11.812 1.00 72.00 172 GLY A CA 1
ATOM 1359 C C . GLY A 1 172 ? -3.338 -0.992 11.685 1.00 72.00 172 GLY A C 1
ATOM 1360 O O . GLY A 1 172 ? -2.292 -0.475 11.282 1.00 72.00 172 GLY A O 1
ATOM 1361 N N . PHE A 1 173 ? -3.428 -2.300 11.954 1.00 77.88 173 PHE A N 1
ATOM 1362 C CA . PHE A 1 173 ? -2.307 -3.245 11.843 1.00 77.88 173 PHE A CA 1
ATOM 1363 C C . PHE A 1 173 ? -1.689 -3.222 10.444 1.00 77.88 173 PHE A C 1
ATOM 1365 O O . PHE A 1 173 ? -0.473 -3.093 10.283 1.00 77.88 173 PHE A O 1
ATOM 1372 N N . TRP A 1 174 ? -2.526 -3.259 9.412 1.00 72.81 174 TRP A N 1
ATOM 1373 C CA . TRP A 1 174 ? -2.042 -3.273 8.035 1.00 72.81 174 TRP A CA 1
ATOM 1374 C C . TRP A 1 174 ? -1.430 -1.953 7.579 1.00 72.81 174 TRP A C 1
ATOM 1376 O O . TRP A 1 174 ? -0.540 -1.975 6.727 1.00 72.81 174 TRP A O 1
ATOM 1386 N N . ARG A 1 175 ? -1.804 -0.820 8.192 1.00 68.75 175 ARG A N 1
ATOM 1387 C CA . ARG A 1 175 ? -1.109 0.462 7.967 1.00 68.75 175 ARG A CA 1
ATOM 1388 C C . ARG A 1 175 ? 0.349 0.360 8.406 1.00 68.75 175 ARG A C 1
ATOM 1390 O O . ARG A 1 175 ? 1.241 0.789 7.676 1.00 68.75 175 ARG A O 1
ATOM 1397 N N . VAL A 1 176 ? 0.586 -0.247 9.572 1.00 73.81 176 VAL A N 1
ATOM 1398 C CA . VAL A 1 176 ? 1.932 -0.461 10.127 1.00 73.81 176 VAL A CA 1
ATOM 1399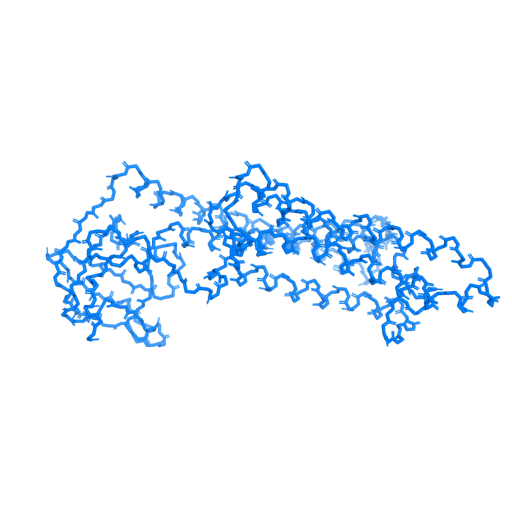 C C . VAL A 1 176 ? 2.730 -1.424 9.247 1.00 73.81 176 VAL A C 1
ATOM 1401 O O . VAL A 1 176 ? 3.871 -1.120 8.892 1.00 73.81 176 VAL A O 1
ATOM 1404 N N . VAL A 1 177 ? 2.123 -2.543 8.833 1.00 75.94 177 VAL A N 1
ATOM 1405 C CA . VAL A 1 177 ? 2.750 -3.516 7.917 1.00 75.94 177 VAL A CA 1
ATOM 1406 C C . VAL A 1 177 ? 3.171 -2.849 6.612 1.00 75.94 177 VAL A C 1
ATOM 1408 O O . VAL A 1 177 ? 4.304 -3.006 6.161 1.00 75.94 177 VAL A O 1
ATOM 1411 N N . ALA A 1 178 ? 2.275 -2.088 5.994 1.00 73.56 178 ALA A N 1
ATOM 1412 C CA . ALA A 1 178 ? 2.531 -1.500 4.690 1.00 73.56 178 ALA A CA 1
ATOM 1413 C C . ALA A 1 178 ? 3.596 -0.419 4.706 1.00 73.56 178 ALA A C 1
ATOM 1415 O O . ALA A 1 178 ? 4.456 -0.391 3.823 1.00 73.56 178 ALA A O 1
ATOM 1416 N N . LEU A 1 179 ? 3.552 0.448 5.723 1.00 73.25 179 LEU A N 1
ATOM 1417 C CA . LEU A 1 179 ? 4.581 1.455 5.933 1.00 73.25 179 LEU A CA 1
ATOM 1418 C C . LEU A 1 179 ? 5.948 0.778 6.002 1.00 73.25 179 LEU A C 1
ATOM 1420 O O . LEU A 1 179 ? 6.902 1.216 5.370 1.00 73.25 179 LEU A O 1
ATOM 1424 N N . ALA A 1 180 ? 6.036 -0.351 6.685 1.00 77.19 180 ALA A N 1
ATOM 1425 C CA . ALA A 1 180 ? 7.292 -1.055 6.783 1.00 77.19 180 ALA A CA 1
ATOM 1426 C C . ALA A 1 180 ? 7.725 -1.782 5.523 1.00 77.19 180 ALA A C 1
ATOM 1428 O O . ALA A 1 180 ? 8.901 -1.717 5.180 1.00 77.19 180 ALA A O 1
ATOM 1429 N N . VAL A 1 181 ? 6.805 -2.429 4.806 1.00 78.12 181 VAL A N 1
ATOM 1430 C CA . VAL A 1 181 ? 7.121 -3.021 3.500 1.00 78.12 181 VAL A CA 1
ATOM 1431 C C . VAL A 1 181 ? 7.680 -1.948 2.567 1.00 78.12 181 VAL A C 1
ATOM 1433 O O . VAL A 1 181 ? 8.701 -2.178 1.922 1.00 78.12 181 VAL A O 1
ATOM 1436 N N . LEU A 1 182 ? 7.082 -0.752 2.550 1.00 79.12 182 LEU A N 1
ATOM 1437 C CA . LEU A 1 182 ? 7.596 0.384 1.787 1.00 79.12 182 LEU A CA 1
ATOM 1438 C C . LEU A 1 182 ? 9.010 0.783 2.235 1.00 79.12 182 LEU A C 1
ATOM 1440 O O . LEU A 1 182 ? 9.905 0.919 1.400 1.00 79.12 182 LEU A O 1
ATOM 1444 N N . PHE A 1 183 ? 9.230 0.963 3.538 1.00 75.56 183 PHE A N 1
ATOM 1445 C CA . PHE A 1 183 ? 10.532 1.376 4.073 1.00 75.56 183 PHE A CA 1
ATOM 1446 C C . PHE A 1 183 ? 11.630 0.341 3.793 1.00 75.56 183 PHE A C 1
ATOM 1448 O O . PHE A 1 183 ? 12.737 0.714 3.392 1.00 75.56 183 PHE A O 1
ATOM 1455 N N . LEU A 1 184 ? 11.314 -0.947 3.939 1.00 80.69 184 LEU A N 1
ATOM 1456 C CA . LEU A 1 184 ? 12.212 -2.052 3.610 1.00 80.69 184 LEU A CA 1
ATOM 1457 C C . LEU A 1 184 ? 12.491 -2.111 2.106 1.00 80.69 184 LEU A C 1
ATOM 1459 O O . LEU A 1 184 ? 13.639 -2.300 1.710 1.00 80.69 184 LEU A O 1
ATOM 1463 N N . ALA A 1 185 ? 11.482 -1.884 1.261 1.00 79.12 185 ALA A N 1
ATOM 1464 C CA . ALA A 1 185 ? 11.659 -1.847 -0.188 1.00 79.12 185 ALA A CA 1
ATOM 1465 C C . ALA A 1 185 ? 12.604 -0.715 -0.622 1.00 79.12 185 ALA A C 1
ATOM 1467 O O . ALA A 1 185 ? 13.492 -0.949 -1.441 1.00 79.12 185 ALA A O 1
ATOM 1468 N N . ILE A 1 186 ? 12.475 0.485 -0.042 1.00 80.44 186 ILE A N 1
ATOM 1469 C CA . ILE A 1 186 ? 13.382 1.616 -0.313 1.00 80.44 186 ILE A CA 1
ATOM 1470 C C . ILE A 1 186 ? 14.828 1.239 0.029 1.00 80.44 186 ILE A C 1
ATOM 1472 O O . ILE A 1 186 ? 15.726 1.413 -0.799 1.00 80.44 186 ILE A O 1
ATOM 1476 N N . GLY A 1 187 ? 15.045 0.677 1.221 1.00 78.75 187 GLY A N 1
ATOM 1477 C CA . GLY A 1 187 ? 16.370 0.238 1.653 1.00 78.75 187 GLY A CA 1
ATOM 1478 C C . GLY A 1 187 ? 16.941 -0.874 0.767 1.00 78.75 187 GLY A C 1
ATOM 1479 O O . GLY A 1 187 ? 18.097 -0.810 0.354 1.00 78.75 187 GLY A O 1
ATOM 1480 N N . ALA A 1 188 ? 16.124 -1.863 0.398 1.00 81.12 188 ALA A N 1
A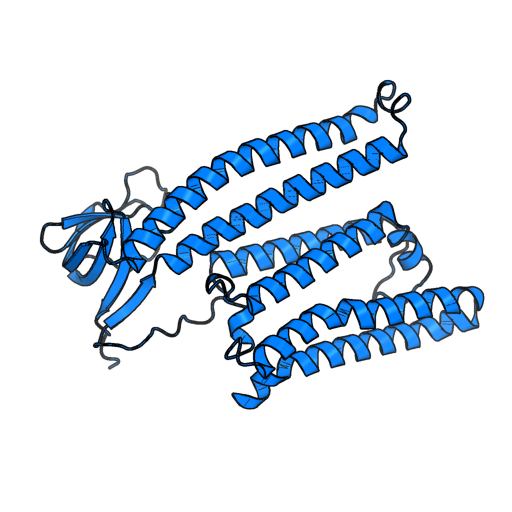TOM 1481 C CA . ALA A 1 188 ? 16.541 -2.970 -0.459 1.00 81.12 188 ALA A CA 1
ATOM 1482 C C . ALA A 1 188 ? 16.908 -2.497 -1.875 1.00 81.12 188 ALA A C 1
ATOM 1484 O O . ALA A 1 188 ? 17.939 -2.902 -2.414 1.00 81.12 188 ALA A O 1
ATOM 1485 N N . VAL A 1 189 ? 16.111 -1.600 -2.465 1.00 82.19 189 VAL A N 1
ATOM 1486 C CA . VAL A 1 189 ? 16.404 -0.998 -3.776 1.00 82.19 189 VAL A CA 1
ATOM 1487 C C . VAL A 1 189 ? 17.705 -0.201 -3.723 1.00 82.19 189 VAL A C 1
ATOM 1489 O O . VAL A 1 189 ? 18.551 -0.366 -4.607 1.00 82.19 189 VAL A O 1
ATOM 1492 N N . GLY A 1 190 ? 17.900 0.616 -2.683 1.00 80.38 190 GLY A N 1
ATOM 1493 C CA . GLY A 1 190 ? 19.145 1.357 -2.474 1.00 80.38 190 GLY A CA 1
ATOM 1494 C C . GLY A 1 190 ? 20.359 0.431 -2.360 1.00 80.38 190 GLY A C 1
ATOM 1495 O O . GLY A 1 190 ? 21.375 0.657 -3.023 1.00 80.38 190 GLY A O 1
ATOM 1496 N N . LEU A 1 191 ? 20.225 -0.667 -1.611 1.00 83.44 191 LEU A N 1
ATOM 1497 C CA . LEU A 1 191 ? 21.283 -1.657 -1.421 1.00 83.44 191 LEU A CA 1
ATOM 1498 C C . LEU A 1 191 ? 21.658 -2.345 -2.739 1.00 83.44 191 LEU A C 1
ATOM 1500 O O . LEU A 1 191 ? 22.835 -2.386 -3.107 1.00 83.44 191 LEU A O 1
ATOM 1504 N N . VAL A 1 192 ? 20.665 -2.841 -3.484 1.00 81.56 192 VAL A N 1
ATOM 1505 C CA . VAL A 1 192 ? 20.878 -3.497 -4.785 1.00 81.56 192 VAL A CA 1
ATOM 1506 C C . VAL A 1 192 ? 21.514 -2.530 -5.783 1.00 81.56 192 VAL A C 1
ATOM 1508 O O . VAL A 1 192 ? 22.471 -2.898 -6.469 1.00 81.56 192 VAL A O 1
ATOM 1511 N N . ALA A 1 193 ? 21.033 -1.284 -5.841 1.00 81.12 193 ALA A N 1
ATOM 1512 C CA . ALA A 1 193 ? 21.598 -0.251 -6.705 1.00 81.12 193 ALA A CA 1
ATOM 1513 C C . ALA A 1 193 ? 23.054 0.077 -6.332 1.00 81.12 193 ALA A C 1
ATOM 1515 O O . ALA A 1 193 ? 23.906 0.169 -7.220 1.00 81.12 193 ALA A O 1
ATOM 1516 N N . GLY A 1 194 ? 23.357 0.189 -5.034 1.00 80.56 194 GLY A N 1
ATOM 1517 C CA . GLY A 1 194 ? 24.713 0.405 -4.525 1.00 80.56 194 GLY A CA 1
ATOM 1518 C C . GLY A 1 194 ? 25.667 -0.722 -4.924 1.00 80.56 194 GLY A C 1
ATOM 1519 O O . GLY A 1 194 ? 26.718 -0.466 -5.514 1.00 80.56 194 GLY A O 1
ATOM 1520 N N . ILE A 1 195 ? 25.272 -1.979 -4.696 1.00 82.25 195 ILE A N 1
ATOM 1521 C CA . ILE A 1 195 ? 26.070 -3.162 -5.062 1.00 82.25 195 ILE A CA 1
ATOM 1522 C C . ILE A 1 195 ? 26.293 -3.232 -6.578 1.00 82.25 195 ILE A C 1
ATOM 1524 O O . ILE A 1 195 ? 27.419 -3.456 -7.034 1.00 82.25 195 ILE A O 1
ATOM 1528 N N . ALA A 1 196 ? 25.239 -3.031 -7.374 1.00 81.12 196 ALA A N 1
ATOM 1529 C CA . ALA A 1 196 ? 25.328 -3.059 -8.833 1.00 81.12 196 ALA A CA 1
ATOM 1530 C C . ALA A 1 196 ? 26.284 -1.981 -9.365 1.00 81.12 196 ALA A C 1
ATOM 1532 O O . ALA A 1 196 ? 27.061 -2.239 -10.290 1.00 81.12 196 ALA A O 1
ATOM 1533 N N . TRP A 1 197 ? 26.275 -0.794 -8.755 1.00 81.94 197 TRP A N 1
ATOM 1534 C CA . TRP A 1 197 ? 27.199 0.280 -9.105 1.00 81.94 197 TRP A CA 1
ATOM 1535 C C . TRP A 1 197 ? 28.648 -0.108 -8.795 1.00 81.94 197 TRP A C 1
ATOM 1537 O O . TRP A 1 197 ? 29.497 -0.019 -9.685 1.00 81.94 197 TRP A O 1
ATOM 1547 N N . ILE A 1 198 ? 28.936 -0.609 -7.589 1.00 80.50 198 ILE A N 1
ATOM 1548 C CA . ILE A 1 198 ? 30.295 -1.040 -7.208 1.00 80.50 198 ILE A CA 1
ATOM 1549 C C . ILE A 1 198 ? 30.821 -2.105 -8.174 1.00 80.50 198 ILE A C 1
ATOM 1551 O O . ILE A 1 198 ? 31.940 -1.985 -8.677 1.00 80.50 198 ILE A O 1
ATOM 1555 N N . ARG A 1 199 ? 29.996 -3.109 -8.501 1.00 81.19 199 ARG A N 1
ATOM 1556 C CA . ARG A 1 199 ? 30.363 -4.164 -9.460 1.00 81.19 199 ARG A CA 1
ATOM 1557 C C . ARG A 1 199 ? 30.713 -3.603 -10.836 1.00 81.19 199 ARG A C 1
ATOM 1559 O O . ARG A 1 199 ? 31.686 -4.044 -11.437 1.00 81.19 199 ARG A O 1
ATOM 1566 N N . ARG A 1 200 ? 29.958 -2.613 -11.321 1.00 81.00 200 ARG A N 1
ATOM 1567 C CA . ARG A 1 200 ? 30.206 -1.975 -12.624 1.00 81.00 200 ARG A CA 1
ATOM 1568 C C . ARG A 1 200 ? 31.456 -1.089 -12.630 1.00 81.00 200 ARG A C 1
ATOM 1570 O O . ARG A 1 200 ? 32.112 -0.987 -13.661 1.00 81.00 200 ARG A O 1
ATOM 1577 N N . ALA A 1 201 ? 31.770 -0.434 -11.514 1.00 77.31 201 ALA A N 1
ATOM 1578 C CA . ALA A 1 201 ? 32.918 0.471 -11.404 1.00 77.31 201 ALA A CA 1
ATOM 1579 C C . ALA A 1 201 ? 34.256 -0.260 -11.171 1.00 77.31 201 ALA A C 1
ATOM 1581 O O . ALA A 1 201 ? 35.310 0.265 -11.536 1.00 77.31 201 ALA A O 1
ATOM 1582 N N . GLY A 1 202 ? 34.217 -1.465 -10.591 1.00 77.25 202 GLY A N 1
ATOM 1583 C CA . GLY A 1 202 ? 35.397 -2.230 -10.188 1.00 77.25 202 GLY A CA 1
ATOM 1584 C C . GLY A 1 202 ? 35.965 -1.774 -8.835 1.00 77.25 202 GLY A C 1
ATOM 1585 O O . GLY A 1 202 ? 36.221 -0.589 -8.609 1.00 77.25 202 GLY A O 1
ATOM 1586 N N . ILE A 1 203 ? 36.205 -2.740 -7.941 1.00 65.94 203 ILE A N 1
ATOM 1587 C CA . ILE A 1 203 ? 36.596 -2.540 -6.528 1.00 65.94 203 ILE A CA 1
ATOM 1588 C C . ILE A 1 203 ? 37.916 -1.752 -6.329 1.00 65.94 203 ILE A C 1
ATOM 1590 O O . ILE A 1 203 ? 38.012 -1.009 -5.357 1.00 65.94 203 ILE A O 1
ATOM 1594 N N . PRO A 1 204 ? 38.930 -1.814 -7.214 1.00 57.47 204 PRO A N 1
ATOM 1595 C CA . PRO A 1 204 ? 40.139 -0.998 -7.031 1.00 57.47 204 PRO A CA 1
ATOM 1596 C C . PRO A 1 204 ? 39.979 0.451 -7.522 1.00 57.47 204 PRO A C 1
ATOM 1598 O O . PRO A 1 204 ? 40.629 1.363 -7.020 1.00 57.47 204 PRO A O 1
ATOM 1601 N N . LYS A 1 205 ? 39.114 0.688 -8.521 1.00 55.38 205 LYS A N 1
ATOM 1602 C CA . LYS A 1 205 ? 39.001 1.993 -9.203 1.00 55.38 205 LYS A CA 1
ATOM 1603 C C . LYS A 1 205 ? 38.045 2.962 -8.513 1.00 55.38 205 LYS A C 1
ATOM 1605 O O . LYS A 1 205 ? 38.241 4.171 -8.616 1.00 55.38 205 LYS A O 1
ATOM 1610 N N . TRP A 1 206 ? 37.023 2.458 -7.820 1.00 57.03 206 TRP A N 1
ATOM 1611 C CA . TRP A 1 206 ? 36.053 3.313 -7.124 1.00 57.03 206 TRP A CA 1
ATOM 1612 C C . TRP A 1 206 ? 36.627 3.972 -5.858 1.00 57.03 206 TRP A C 1
ATOM 1614 O O . TRP A 1 206 ? 36.296 5.122 -5.596 1.00 57.03 206 TRP A O 1
ATOM 1624 N N . TRP A 1 207 ? 37.529 3.304 -5.127 1.00 60.97 207 TRP A N 1
ATOM 1625 C CA . TRP A 1 207 ? 38.112 3.830 -3.883 1.00 60.97 207 TRP A CA 1
ATOM 1626 C C . TRP A 1 207 ? 39.029 5.045 -4.118 1.00 60.97 207 TRP A C 1
ATOM 1628 O O . TRP A 1 207 ? 39.106 5.935 -3.281 1.00 60.97 207 TRP A O 1
ATOM 1638 N N . ASN A 1 208 ? 39.667 5.129 -5.292 1.00 66.00 208 ASN A N 1
ATOM 1639 C CA . ASN A 1 208 ? 40.617 6.193 -5.646 1.00 66.00 208 ASN A CA 1
ATOM 1640 C C . ASN A 1 208 ? 40.006 7.394 -6.400 1.00 66.00 208 ASN A C 1
ATOM 1642 O O . ASN A 1 208 ? 40.736 8.302 -6.798 1.00 66.00 208 ASN A O 1
ATOM 1646 N N . ARG A 1 209 ? 38.684 7.443 -6.625 1.00 58.81 209 ARG A N 1
ATOM 1647 C CA . ARG A 1 209 ? 38.020 8.580 -7.297 1.00 58.81 209 ARG A CA 1
ATOM 1648 C C . ARG A 1 209 ? 37.133 9.361 -6.330 1.00 58.81 209 ARG A C 1
ATOM 1650 O O . ARG A 1 209 ? 36.367 8.768 -5.581 1.00 58.81 209 ARG A O 1
ATOM 1657 N N . LYS A 1 210 ? 37.087 10.695 -6.485 1.00 60.28 210 LYS A N 1
ATOM 1658 C CA . LYS A 1 210 ? 36.069 11.575 -5.859 1.00 60.28 210 LYS A CA 1
ATOM 1659 C C . LYS A 1 210 ? 34.619 11.113 -6.122 1.00 60.28 210 LYS A C 1
ATOM 1661 O O . LYS A 1 210 ? 33.715 11.488 -5.386 1.00 60.28 210 LYS A O 1
ATOM 1666 N N . GLU A 1 211 ? 34.397 10.288 -7.148 1.00 56.47 211 GLU A N 1
ATOM 1667 C CA . GLU A 1 211 ? 33.101 9.693 -7.503 1.00 56.47 211 GLU A CA 1
ATOM 1668 C C . GLU A 1 211 ? 32.714 8.451 -6.672 1.00 56.47 211 GLU A C 1
ATOM 1670 O O . GLU A 1 211 ? 31.541 8.077 -6.677 1.00 56.47 211 GLU A O 1
ATOM 1675 N N . GLY A 1 212 ? 33.651 7.826 -5.944 1.00 59.66 212 GLY A N 1
ATOM 1676 C CA . GLY A 1 212 ? 33.404 6.643 -5.103 1.00 59.66 212 GLY A CA 1
ATOM 1677 C C . GLY A 1 212 ? 32.563 6.914 -3.853 1.00 59.66 212 GLY A C 1
ATOM 1678 O O . GLY A 1 212 ? 31.951 6.001 -3.301 1.00 59.66 212 GLY A O 1
ATOM 1679 N N . THR A 1 213 ? 32.452 8.181 -3.452 1.00 70.31 213 THR A N 1
ATOM 1680 C CA . THR A 1 213 ? 31.660 8.620 -2.294 1.00 70.31 213 THR A CA 1
ATOM 1681 C C . THR A 1 213 ? 30.164 8.356 -2.470 1.00 70.31 213 THR A C 1
ATOM 1683 O O . THR A 1 213 ? 29.487 8.032 -1.502 1.00 70.31 213 THR A O 1
ATOM 1686 N N . LYS A 1 214 ? 29.642 8.419 -3.703 1.00 72.94 214 LYS A N 1
ATOM 1687 C CA . LYS A 1 214 ? 28.211 8.238 -4.007 1.00 72.94 214 LYS A CA 1
ATOM 1688 C C . LYS A 1 214 ? 27.716 6.796 -3.807 1.00 72.94 214 LYS A C 1
ATOM 1690 O O . LYS A 1 214 ? 26.754 6.615 -3.063 1.00 72.94 214 LYS A O 1
ATOM 1695 N N . PRO A 1 215 ? 28.329 5.761 -4.420 1.00 76.62 215 PRO A N 1
ATOM 1696 C CA . PRO A 1 215 ? 27.922 4.376 -4.181 1.00 76.62 215 PRO A CA 1
ATOM 1697 C C . PRO A 1 215 ? 28.216 3.924 -2.748 1.00 76.62 215 PRO A C 1
ATOM 1699 O O . PRO A 1 215 ? 27.403 3.203 -2.181 1.00 76.62 215 PRO A O 1
ATOM 1702 N N .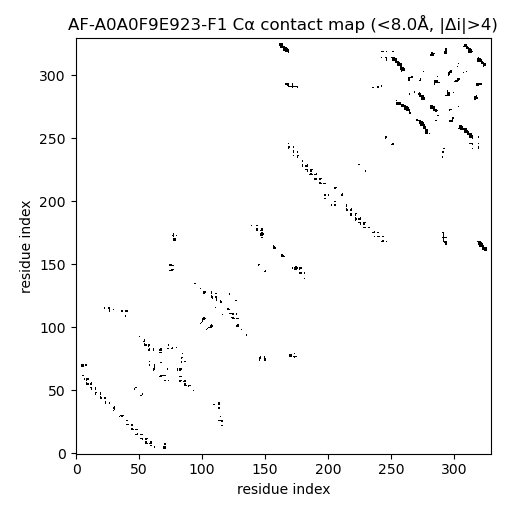 GLY A 1 216 ? 29.322 4.380 -2.142 1.00 75.25 216 GLY A N 1
ATOM 1703 C CA . GLY A 1 216 ? 29.633 4.094 -0.738 1.00 75.25 216 GLY A CA 1
ATOM 1704 C C . GLY A 1 216 ? 28.578 4.663 0.211 1.00 75.25 216 GLY A C 1
ATOM 1705 O O . GLY A 1 216 ? 28.041 3.927 1.036 1.00 75.25 216 GLY A O 1
ATOM 1706 N N . PHE A 1 217 ? 28.207 5.936 0.027 1.00 81.06 217 PHE A N 1
ATOM 1707 C CA . PHE A 1 217 ? 27.111 6.570 0.762 1.00 81.06 217 PHE A CA 1
ATOM 1708 C C . PHE A 1 217 ? 25.802 5.803 0.589 1.00 81.06 217 PHE A C 1
ATOM 1710 O O . PHE A 1 217 ? 25.171 5.472 1.584 1.00 81.06 217 PHE A O 1
ATOM 1717 N N . LEU A 1 218 ? 25.411 5.475 -0.649 1.00 80.19 218 LEU A N 1
ATOM 1718 C CA . LEU A 1 218 ? 24.155 4.770 -0.908 1.00 80.19 218 LEU A CA 1
ATOM 1719 C C . LEU A 1 218 ? 24.115 3.406 -0.210 1.00 80.19 218 LEU A C 1
ATOM 1721 O O . LEU A 1 218 ? 23.082 3.035 0.338 1.00 80.19 218 LEU A O 1
ATOM 1725 N N . LEU A 1 219 ? 25.230 2.672 -0.202 1.00 82.62 219 LEU A N 1
ATOM 1726 C CA . LEU A 1 219 ? 25.314 1.343 0.402 1.00 82.62 219 LEU A CA 1
ATOM 1727 C C . LEU A 1 219 ? 25.259 1.421 1.935 1.00 82.62 219 LEU A C 1
ATOM 1729 O O . LEU A 1 219 ? 24.442 0.737 2.547 1.00 82.62 219 LEU A O 1
ATOM 1733 N N . VAL A 1 220 ? 26.051 2.312 2.542 1.00 7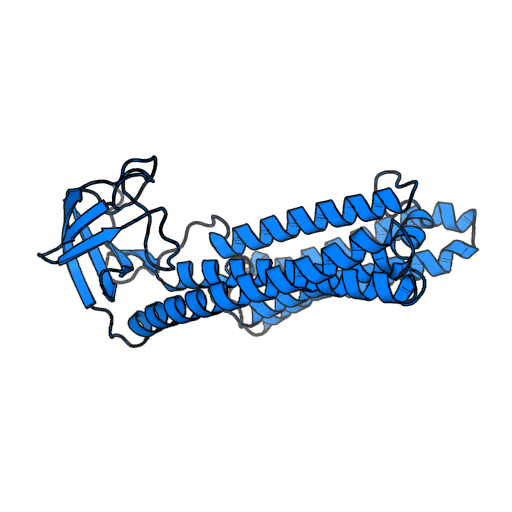7.81 220 VAL A N 1
ATOM 1734 C CA . VAL A 1 220 ? 26.034 2.555 3.996 1.00 77.81 220 VAL A CA 1
ATOM 1735 C C . VAL A 1 220 ? 24.668 3.068 4.446 1.00 77.81 220 VAL A C 1
ATOM 1737 O O . VAL A 1 220 ? 24.100 2.542 5.399 1.00 77.81 220 VAL A O 1
ATOM 1740 N N . TRP A 1 221 ? 24.106 4.042 3.732 1.00 87.25 221 TRP A N 1
ATOM 1741 C CA . TRP A 1 221 ? 22.777 4.578 4.011 1.00 87.25 221 TRP A CA 1
ATOM 1742 C C . TRP A 1 221 ? 21.703 3.495 3.904 1.00 87.25 221 TRP A C 1
ATOM 1744 O O . TRP A 1 221 ? 20.873 3.391 4.796 1.00 87.25 221 TRP A O 1
ATOM 1754 N N . SER A 1 222 ? 21.749 2.639 2.877 1.00 82.25 222 SER A N 1
ATOM 1755 C CA . SER A 1 222 ? 20.771 1.555 2.704 1.00 82.25 222 SER A CA 1
ATOM 1756 C C . SER A 1 222 ? 20.863 0.509 3.812 1.00 82.25 222 SER A C 1
ATOM 1758 O O . SER A 1 222 ? 19.832 0.058 4.300 1.00 82.25 222 SER A O 1
ATOM 1760 N N . ILE A 1 223 ? 22.077 0.147 4.244 1.00 80.31 223 ILE A N 1
ATOM 1761 C CA . ILE A 1 223 ? 22.278 -0.756 5.387 1.00 80.31 223 ILE A CA 1
ATOM 1762 C C . ILE A 1 223 ? 21.730 -0.119 6.664 1.00 80.31 223 ILE A C 1
ATOM 1764 O O . ILE A 1 223 ? 20.959 -0.757 7.372 1.00 80.31 223 ILE A O 1
ATOM 1768 N N . LEU A 1 224 ? 22.078 1.140 6.950 1.00 74.81 224 LEU A N 1
ATOM 1769 C CA . LEU A 1 224 ? 21.574 1.846 8.131 1.00 74.81 224 LEU A CA 1
ATOM 1770 C C . LEU A 1 224 ? 20.046 1.979 8.102 1.00 74.81 224 LEU A C 1
ATOM 1772 O O . LEU A 1 224 ? 19.397 1.733 9.114 1.00 74.81 224 LEU A O 1
ATOM 1776 N N . TRP A 1 225 ? 19.470 2.302 6.943 1.00 82.38 225 TRP A N 1
ATOM 1777 C CA . TRP A 1 225 ? 18.027 2.415 6.740 1.00 82.38 225 TRP A CA 1
ATOM 1778 C C . TRP A 1 225 ? 17.310 1.080 6.957 1.00 82.38 225 TRP A C 1
ATOM 1780 O O . TRP A 1 225 ? 16.296 1.036 7.649 1.00 82.38 225 TRP A O 1
ATOM 1790 N N . LEU A 1 226 ? 17.853 -0.018 6.422 1.00 81.19 226 LEU A N 1
ATOM 1791 C CA . LEU A 1 226 ? 17.314 -1.365 6.624 1.00 81.19 226 LEU A CA 1
ATOM 1792 C C . LEU A 1 226 ? 17.449 -1.832 8.074 1.00 81.19 226 LEU A C 1
ATOM 1794 O O . LEU A 1 226 ? 16.517 -2.436 8.593 1.00 81.19 226 LEU A O 1
ATOM 1798 N N . SER A 1 227 ? 18.565 -1.540 8.742 1.00 73.81 227 SER A N 1
ATOM 1799 C CA . SER A 1 227 ? 18.779 -1.925 10.140 1.00 73.81 227 SER A CA 1
ATOM 1800 C C . SER A 1 227 ? 17.867 -1.144 11.087 1.00 73.81 227 SER A C 1
ATOM 1802 O O . SER A 1 227 ? 17.157 -1.742 11.892 1.00 73.81 227 SER A O 1
ATOM 1804 N N . LEU A 1 228 ? 17.832 0.188 10.966 1.00 71.50 228 LEU A N 1
ATOM 1805 C CA . LEU A 1 228 ? 16.989 1.046 11.807 1.00 71.50 228 LEU A CA 1
ATOM 1806 C C . LEU A 1 228 ? 15.503 0.830 11.509 1.00 71.50 228 LEU A C 1
ATOM 1808 O O . LEU A 1 228 ? 14.707 0.636 12.430 1.00 71.50 228 LEU A O 1
ATOM 1812 N N . GLY A 1 229 ? 15.141 0.805 10.224 1.00 71.69 229 GLY A N 1
ATOM 1813 C CA . GLY A 1 229 ? 13.783 0.529 9.773 1.00 71.69 229 GLY A CA 1
ATOM 1814 C C . GLY A 1 229 ? 13.333 -0.880 10.146 1.00 71.69 229 GLY A C 1
ATOM 1815 O O . GLY A 1 229 ? 12.219 -1.043 10.622 1.00 71.69 229 GLY A O 1
ATOM 1816 N N . GLY A 1 230 ? 14.201 -1.884 10.008 1.00 71.25 230 GLY A N 1
ATOM 1817 C CA . GLY A 1 230 ? 13.904 -3.281 10.321 1.00 71.25 230 GLY A CA 1
ATOM 1818 C C . GLY A 1 230 ? 13.699 -3.537 11.812 1.00 71.25 230 GLY A C 1
ATOM 1819 O O . GLY A 1 230 ? 12.713 -4.173 12.181 1.00 71.25 230 GLY A O 1
ATOM 1820 N N . VAL A 1 231 ? 14.571 -3.012 12.682 1.00 73.12 231 VAL A N 1
ATOM 1821 C CA . VAL A 1 231 ? 14.421 -3.159 14.143 1.00 73.12 231 VAL A CA 1
ATOM 1822 C C . VAL A 1 231 ? 13.205 -2.380 14.640 1.00 73.12 231 VAL A C 1
ATOM 1824 O O . VAL A 1 231 ? 12.341 -2.953 15.306 1.00 73.12 231 VAL A O 1
ATOM 1827 N N . GLY A 1 232 ? 13.096 -1.099 14.269 1.00 71.56 232 GLY A N 1
ATOM 1828 C CA . GLY A 1 232 ? 11.957 -0.262 14.648 1.00 71.56 232 GLY A CA 1
ATOM 1829 C C . GLY A 1 232 ? 10.635 -0.848 14.156 1.00 71.56 232 GLY A C 1
ATOM 1830 O O . GLY A 1 232 ? 9.653 -0.886 14.898 1.00 71.56 232 GLY A O 1
ATOM 1831 N N . PHE A 1 233 ? 10.612 -1.384 12.936 1.00 77.56 233 PHE A N 1
ATOM 1832 C CA . PHE A 1 233 ? 9.443 -2.076 12.417 1.00 77.56 233 PHE A CA 1
ATOM 1833 C C . PHE A 1 233 ? 9.138 -3.360 13.172 1.00 77.56 233 PHE A C 1
ATOM 1835 O O . PHE A 1 233 ? 7.993 -3.545 13.553 1.00 77.56 233 PHE A O 1
ATOM 1842 N N . SER A 1 234 ? 10.118 -4.232 13.406 1.00 71.94 234 SER A N 1
ATOM 1843 C CA . SER A 1 234 ? 9.876 -5.524 14.062 1.00 71.94 234 SER A CA 1
ATOM 1844 C C . SER A 1 234 ? 9.226 -5.335 15.432 1.00 71.94 234 SER A C 1
ATOM 1846 O O . SER A 1 234 ? 8.275 -6.039 15.765 1.00 71.94 234 SER A O 1
ATOM 1848 N N . VAL A 1 235 ? 9.659 -4.316 16.185 1.00 77.00 235 VAL A N 1
ATOM 1849 C CA . VAL A 1 235 ? 9.036 -3.937 17.462 1.00 77.00 235 VAL A CA 1
ATOM 1850 C C . VAL A 1 235 ? 7.595 -3.455 17.265 1.00 77.00 235 VAL A C 1
ATOM 1852 O O . VAL A 1 235 ? 6.701 -3.890 17.988 1.00 77.00 235 VAL A O 1
ATOM 1855 N N . ASN A 1 236 ? 7.341 -2.581 16.285 1.00 78.19 236 ASN A N 1
ATOM 1856 C CA . ASN A 1 236 ? 5.990 -2.079 16.011 1.00 78.19 236 ASN A CA 1
ATOM 1857 C C . ASN A 1 236 ? 5.051 -3.168 15.479 1.00 78.19 236 ASN A C 1
ATOM 1859 O O . ASN A 1 236 ? 3.891 -3.216 15.883 1.00 78.19 236 ASN A O 1
ATOM 1863 N N . LEU A 1 237 ? 5.538 -4.057 14.615 1.00 80.25 237 LEU A N 1
ATOM 1864 C CA . LEU A 1 237 ? 4.791 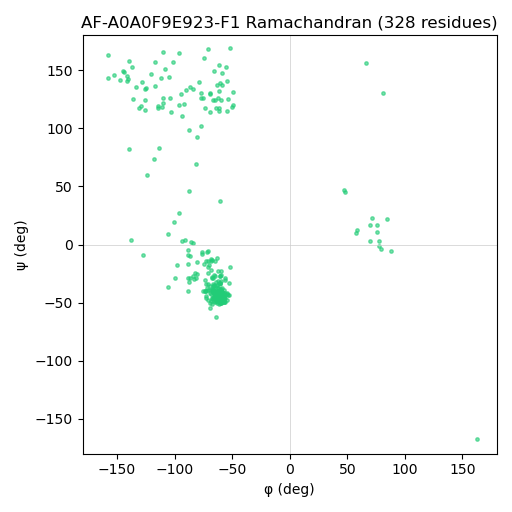-5.193 14.094 1.00 80.25 237 LEU A CA 1
ATOM 1865 C C . LEU A 1 237 ? 4.434 -6.152 15.224 1.00 80.25 237 LEU A C 1
ATOM 1867 O O . LEU A 1 237 ? 3.282 -6.553 15.323 1.00 80.25 237 LEU A O 1
ATOM 1871 N N . TYR A 1 238 ? 5.395 -6.471 16.094 1.00 83.31 238 TYR A N 1
ATOM 1872 C CA . TYR A 1 238 ? 5.165 -7.325 17.252 1.00 83.31 238 TYR A CA 1
ATOM 1873 C C . TYR A 1 238 ? 4.098 -6.736 18.181 1.00 83.31 238 TYR A C 1
ATOM 1875 O O . TYR A 1 238 ? 3.119 -7.410 18.485 1.00 83.31 238 TYR A O 1
ATOM 1883 N N . ARG A 1 239 ? 4.213 -5.450 18.544 1.00 84.25 239 ARG A N 1
ATOM 1884 C CA . ARG A 1 239 ? 3.190 -4.752 19.346 1.00 84.25 239 ARG A CA 1
ATOM 1885 C C . ARG A 1 239 ? 1.829 -4.746 18.661 1.00 84.25 239 ARG A C 1
ATOM 1887 O O . ARG A 1 239 ? 0.808 -4.978 19.295 1.00 84.25 239 ARG A O 1
ATOM 1894 N N . SER A 1 240 ? 1.812 -4.510 17.352 1.00 86.44 240 SER A N 1
ATOM 1895 C CA . SER A 1 240 ? 0.563 -4.485 16.596 1.00 86.44 240 SER A CA 1
ATOM 1896 C C . SER A 1 240 ? -0.075 -5.868 16.518 1.00 86.44 240 SER A C 1
ATOM 1898 O O . SER A 1 240 ? -1.290 -5.993 16.637 1.00 86.44 240 SER A O 1
ATOM 1900 N N . TYR A 1 241 ? 0.744 -6.908 16.369 1.00 85.31 241 TYR A N 1
ATOM 1901 C CA . TYR A 1 241 ? 0.309 -8.295 16.409 1.00 85.31 241 TYR A CA 1
ATOM 1902 C C . TYR A 1 241 ? -0.270 -8.656 17.778 1.00 85.31 241 TYR A C 1
ATOM 1904 O O . TYR A 1 241 ? -1.316 -9.290 17.820 1.00 85.31 241 TYR A O 1
ATOM 1912 N N . GLN A 1 242 ? 0.347 -8.216 18.880 1.00 89.81 242 GLN A N 1
ATOM 1913 C CA . GLN A 1 242 ? -0.187 -8.441 20.228 1.00 89.81 242 GLN A CA 1
ATOM 1914 C C . GLN A 1 242 ? -1.596 -7.855 20.385 1.00 89.81 242 GLN A C 1
ATOM 1916 O O . GLN A 1 242 ? -2.493 -8.575 20.807 1.00 89.81 242 GLN A O 1
ATOM 1921 N N . LEU A 1 243 ? -1.817 -6.608 19.953 1.00 91.81 243 LEU A N 1
ATOM 1922 C CA . LEU A 1 243 ? -3.139 -5.965 20.008 1.00 91.81 243 LEU A CA 1
ATOM 1923 C C . LEU A 1 243 ? -4.174 -6.690 19.132 1.00 91.81 243 LEU A C 1
ATOM 1925 O O . LEU A 1 243 ? -5.317 -6.898 19.532 1.00 91.81 243 LEU A O 1
ATOM 1929 N N . VAL A 1 244 ? -3.771 -7.118 17.933 1.00 87.81 244 VAL A N 1
ATOM 1930 C CA . VAL A 1 244 ? -4.636 -7.910 17.048 1.00 87.81 244 VAL A CA 1
ATOM 1931 C C . VAL A 1 244 ? -4.969 -9.274 17.659 1.00 87.81 244 VAL A C 1
ATOM 1933 O O . VAL A 1 244 ? -6.118 -9.707 17.581 1.00 87.81 244 VAL A O 1
ATOM 1936 N N . SER A 1 245 ? -3.985 -9.949 18.259 1.00 85.94 245 SER A N 1
ATOM 1937 C CA . SER A 1 245 ? -4.174 -11.238 18.930 1.00 85.94 245 SER A CA 1
ATOM 1938 C C . SER A 1 245 ? -5.112 -11.078 20.118 1.00 85.94 245 SER A C 1
ATOM 1940 O O . SER A 1 245 ? -6.061 -11.841 20.224 1.00 85.94 245 SER A O 1
ATOM 1942 N N . ALA A 1 246 ? -4.934 -10.035 20.936 1.00 91.88 246 ALA A N 1
ATOM 1943 C CA . ALA A 1 246 ? -5.797 -9.764 22.082 1.00 91.88 246 ALA A CA 1
ATOM 1944 C C . ALA A 1 246 ? -7.272 -9.604 21.676 1.00 91.88 246 ALA A C 1
ATOM 1946 O O . ALA A 1 246 ? -8.171 -10.151 22.316 1.00 91.88 246 ALA A O 1
ATOM 1947 N N . TYR A 1 247 ? -7.533 -8.910 20.562 1.00 92.62 247 TYR A N 1
ATOM 1948 C CA . TYR A 1 247 ? -8.885 -8.808 20.013 1.00 92.62 247 TYR A CA 1
ATOM 1949 C C . TYR A 1 247 ? -9.397 -10.145 19.454 1.00 92.62 247 TYR A C 1
ATOM 1951 O O . TYR A 1 247 ? -10.509 -10.561 19.773 1.00 92.62 247 TYR A O 1
ATOM 1959 N N . ARG A 1 248 ? -8.595 -10.832 18.628 1.00 87.06 248 ARG A N 1
ATOM 1960 C CA . ARG A 1 248 ? -8.990 -12.085 17.959 1.00 87.06 248 ARG A CA 1
ATOM 1961 C C . ARG A 1 248 ? -9.256 -13.216 18.948 1.00 87.06 248 ARG A C 1
ATOM 1963 O O . ARG A 1 248 ? -10.200 -13.978 18.769 1.00 87.06 248 ARG A O 1
ATOM 1970 N N . ASP A 1 249 ? -8.400 -13.330 19.952 1.00 90.50 249 ASP A N 1
ATOM 1971 C CA . ASP A 1 249 ? -8.408 -14.417 20.925 1.00 90.50 249 ASP A CA 1
ATOM 1972 C C . ASP A 1 249 ? -9.408 -14.133 22.069 1.00 90.50 249 ASP A C 1
ATOM 1974 O O . ASP A 1 249 ? -9.562 -14.945 22.977 1.00 90.50 249 ASP A O 1
ATOM 1978 N N . GLY A 1 250 ? -10.117 -12.994 22.010 1.00 91.31 250 GLY A N 1
ATOM 1979 C CA . GLY A 1 250 ? -11.191 -12.636 22.937 1.00 91.31 250 GLY A CA 1
ATOM 1980 C C . GLY A 1 250 ? -10.714 -12.170 24.312 1.00 91.31 250 GLY A C 1
ATOM 1981 O O . GLY A 1 250 ? -11.509 -12.155 25.247 1.00 91.31 250 GLY A O 1
ATOM 1982 N N . THR A 1 251 ? -9.439 -11.797 24.459 1.00 95.31 251 THR A N 1
ATOM 1983 C CA . THR A 1 251 ? -8.883 -11.304 25.732 1.00 95.31 251 THR A CA 1
ATOM 1984 C C . THR A 1 251 ? -9.068 -9.798 25.919 1.00 95.31 251 THR A C 1
ATOM 1986 O O . THR A 1 251 ? -8.807 -9.283 27.004 1.00 95.31 251 THR A O 1
ATOM 1989 N N . ALA A 1 252 ? -9.509 -9.087 24.878 1.00 96.88 252 ALA A N 1
ATOM 1990 C CA . ALA A 1 252 ? -9.854 -7.674 24.952 1.00 96.88 252 ALA A CA 1
ATOM 1991 C C . ALA A 1 252 ? -11.042 -7.432 25.897 1.00 96.88 252 ALA A C 1
ATOM 1993 O O . ALA A 1 252 ? -12.048 -8.142 25.858 1.00 96.88 252 ALA A O 1
ATOM 1994 N N . GLN A 1 253 ? -10.943 -6.385 26.710 1.00 97.69 253 GLN A N 1
ATOM 1995 C CA . GLN A 1 253 ? -11.995 -5.959 27.627 1.00 97.69 253 GLN A CA 1
ATOM 1996 C C . GLN A 1 253 ? -13.067 -5.181 26.867 1.00 97.69 253 GLN A C 1
ATOM 1998 O O . GLN A 1 253 ? -12.750 -4.380 25.988 1.00 97.69 253 GLN A O 1
ATOM 2003 N N . LEU A 1 254 ? -14.334 -5.421 27.203 1.00 97.38 254 LEU A N 1
ATOM 2004 C CA . LEU A 1 254 ? -15.477 -4.717 26.634 1.00 97.38 254 LEU A CA 1
ATOM 2005 C C . LEU A 1 254 ? -16.011 -3.701 27.641 1.00 97.38 254 LEU A C 1
ATOM 2007 O O . LEU A 1 254 ? -16.376 -4.074 28.755 1.00 97.38 254 LEU A O 1
ATOM 2011 N N . VAL A 1 255 ? -16.129 -2.449 27.214 1.00 98.12 255 VAL A N 1
ATOM 2012 C CA . VAL A 1 255 ? -16.835 -1.404 27.952 1.00 98.12 255 VAL A CA 1
ATOM 2013 C C . VAL A 1 255 ? -17.911 -0.785 27.068 1.00 98.12 255 VAL A C 1
ATOM 2015 O O . VAL A 1 255 ? -17.693 -0.505 25.890 1.00 98.12 255 VAL A O 1
ATOM 2018 N N . GLU A 1 256 ? -19.099 -0.604 27.630 1.00 97.88 256 GLU A N 1
ATOM 2019 C CA . GLU A 1 256 ? -20.251 -0.029 26.943 1.00 97.88 256 GLU A CA 1
ATOM 2020 C C . GLU A 1 256 ? -20.898 1.019 27.843 1.00 97.88 256 GLU A C 1
ATOM 2022 O O . GLU A 1 256 ? -21.046 0.807 29.048 1.00 97.88 256 GLU A O 1
ATOM 2027 N N . GLY A 1 257 ? -21.251 2.166 27.268 1.00 97.25 257 GLY A N 1
ATOM 2028 C CA . GLY A 1 257 ? -21.861 3.257 28.016 1.00 97.25 257 GLY A CA 1
ATOM 2029 C C . GLY A 1 257 ? -21.800 4.591 27.286 1.00 97.25 257 GLY A C 1
ATOM 2030 O O . GLY A 1 257 ? -21.503 4.659 26.092 1.00 97.25 257 GLY A O 1
ATOM 2031 N N . THR A 1 258 ? -22.102 5.653 28.025 1.00 97.94 258 THR A N 1
ATOM 2032 C CA . THR A 1 258 ? -21.978 7.036 27.561 1.00 97.94 258 THR A CA 1
ATOM 2033 C C . THR A 1 258 ? -20.547 7.521 27.761 1.00 97.94 258 THR A C 1
ATOM 2035 O O . THR A 1 258 ? -19.958 7.305 28.819 1.00 97.94 258 THR A O 1
ATOM 2038 N N . VAL A 1 259 ? -19.996 8.164 26.737 1.00 98.38 259 VAL A N 1
ATOM 2039 C CA . VAL A 1 259 ? -18.679 8.797 26.761 1.00 98.38 259 VAL A CA 1
ATOM 2040 C C . VAL A 1 259 ? -18.750 10.103 27.546 1.00 98.38 259 VAL A C 1
ATOM 2042 O O . VAL A 1 259 ? -19.528 10.992 27.197 1.00 98.38 259 VAL A O 1
ATOM 2045 N N . HIS A 1 260 ? -17.882 10.226 28.545 1.00 98.50 260 HIS A N 1
ATOM 2046 C CA . HIS A 1 260 ? -17.574 11.467 29.247 1.00 98.50 260 HIS A CA 1
ATOM 2047 C C . HIS A 1 260 ? -16.158 11.921 28.891 1.00 98.50 260 HIS A C 1
ATOM 2049 O O . HIS A 1 260 ? -15.200 11.163 29.020 1.00 98.50 260 HIS A O 1
ATOM 2055 N N . VAL A 1 261 ? -16.003 13.148 28.421 1.00 98.25 261 VAL A N 1
ATOM 2056 C CA . VAL A 1 261 ? -14.741 13.745 27.994 1.00 98.25 261 VAL A CA 1
ATOM 2057 C C . VAL A 1 261 ? -14.145 14.498 29.172 1.00 98.25 261 VAL A C 1
ATOM 2059 O O . VAL A 1 261 ? -14.636 15.540 29.597 1.00 98.25 261 VAL A O 1
ATOM 2062 N N . LEU A 1 262 ? -13.049 13.966 29.703 1.00 98.12 262 LEU A N 1
ATOM 2063 C CA . LEU A 1 262 ? -12.322 14.563 30.823 1.00 98.12 262 LEU A CA 1
ATOM 2064 C C . LEU A 1 262 ? -11.269 15.568 30.342 1.00 98.12 262 LEU A C 1
ATOM 2066 O O . LEU A 1 262 ? -10.917 16.505 31.059 1.00 98.12 262 LEU A O 1
ATOM 2070 N N . ARG A 1 263 ? -10.733 15.358 29.134 1.00 97.56 263 ARG A N 1
ATOM 2071 C CA . ARG A 1 263 ? -9.764 16.247 28.481 1.00 97.56 263 ARG A CA 1
ATOM 2072 C C . ARG A 1 263 ? -9.780 16.030 26.973 1.00 97.56 263 ARG A C 1
ATOM 2074 O O . ARG A 1 263 ? -9.824 14.887 26.536 1.00 97.56 263 ARG A O 1
ATOM 2081 N N . GLU A 1 264 ? -9.614 17.101 26.206 1.00 97.62 264 GLU A N 1
ATOM 2082 C CA . GLU A 1 264 ? -9.388 17.042 24.757 1.00 97.62 264 GLU A CA 1
ATOM 2083 C C . GLU A 1 264 ? -7.922 17.338 24.403 1.00 97.62 264 GLU A C 1
ATOM 2085 O O . GLU A 1 264 ? -7.267 18.179 25.031 1.00 97.62 264 GLU A O 1
ATOM 2090 N N . GLN A 1 265 ? -7.401 16.656 23.385 1.00 96.25 265 GLN A N 1
ATOM 2091 C CA . GLN A 1 265 ? -6.116 16.945 22.767 1.00 96.25 265 GLN A CA 1
ATOM 2092 C C . GLN A 1 265 ? -6.263 18.162 21.840 1.00 96.25 265 GLN A C 1
ATOM 2094 O O . GLN A 1 265 ? -7.088 18.139 20.925 1.00 96.25 265 GLN A O 1
ATOM 2099 N N . PRO A 1 266 ? -5.439 19.213 21.999 1.00 94.38 266 PRO A N 1
ATOM 2100 C CA . PRO A 1 266 ? -5.425 20.329 21.067 1.00 94.38 266 PRO A CA 1
ATOM 2101 C C . PRO A 1 266 ? -4.920 19.871 19.693 1.00 94.38 266 PRO A C 1
ATOM 2103 O O . PRO A 1 266 ? -4.044 19.008 19.599 1.00 94.38 266 PRO A O 1
ATOM 2106 N N . GLU A 1 267 ? -5.400 20.518 18.630 1.00 91.19 267 GLU A N 1
ATOM 2107 C CA . GLU A 1 267 ? -5.068 20.185 17.232 1.00 91.19 267 GLU A CA 1
ATOM 2108 C C . GLU A 1 267 ? -3.546 20.128 16.969 1.00 91.19 267 GLU A C 1
ATOM 2110 O O . GLU A 1 267 ? -3.064 19.284 16.222 1.00 91.19 267 GLU A O 1
ATOM 2115 N N . GLY A 1 268 ? -2.758 20.962 17.658 1.00 89.50 268 GLY A N 1
ATOM 2116 C CA . GLY A 1 268 ? -1.298 21.018 17.511 1.00 89.50 268 GLY A CA 1
ATOM 2117 C C . GLY A 1 268 ? -0.492 19.886 18.173 1.00 89.50 268 GLY A C 1
ATOM 2118 O O . GLY A 1 268 ? 0.723 19.853 18.000 1.00 89.50 268 GLY A O 1
ATOM 2119 N N . GLY A 1 269 ? -1.106 18.982 18.949 1.00 78.19 269 GLY A N 1
ATOM 2120 C CA . GLY A 1 269 ? -0.427 17.770 19.448 1.00 78.19 269 GLY A CA 1
ATOM 2121 C C . GLY A 1 269 ? 0.561 17.932 20.606 1.00 78.19 269 GLY A C 1
ATOM 2122 O O . GLY A 1 269 ? 1.287 16.995 20.925 1.00 78.19 269 GLY A O 1
ATOM 2123 N N . HIS A 1 270 ? 0.604 19.098 21.257 1.00 82.75 270 HIS A N 1
ATOM 2124 C CA . HIS A 1 270 ? 1.521 19.360 22.378 1.00 82.75 270 HIS A CA 1
ATOM 2125 C C . HIS A 1 270 ? 0.979 18.975 23.762 1.00 82.75 270 HIS A C 1
ATOM 2127 O O . HIS A 1 270 ? 1.709 19.077 24.746 1.00 82.75 270 HIS A O 1
ATOM 2133 N N . ALA A 1 271 ? -0.276 18.531 23.858 1.00 88.25 271 ALA A N 1
ATOM 2134 C CA . ALA A 1 271 ? -0.836 17.997 25.095 1.00 88.25 271 ALA A CA 1
ATOM 2135 C C . ALA A 1 271 ? -1.067 16.487 24.980 1.00 88.25 271 ALA A C 1
ATOM 2137 O O . ALA A 1 271 ? -1.071 15.922 23.883 1.00 88.25 271 ALA A O 1
ATOM 2138 N N . GLY A 1 272 ? -1.284 15.843 26.129 1.00 90.19 272 GLY A N 1
ATOM 2139 C CA . GLY A 1 272 ? -1.734 14.456 26.153 1.00 90.19 272 GLY A CA 1
ATOM 2140 C C . GLY A 1 272 ? -3.016 14.276 25.334 1.00 90.19 272 GLY A C 1
ATOM 2141 O O . GLY A 1 272 ? -3.795 15.218 25.191 1.00 90.19 272 GLY A O 1
ATOM 2142 N N . GLY A 1 273 ? -3.212 13.065 24.812 1.00 96.06 273 GLY A N 1
ATOM 2143 C CA . GLY A 1 2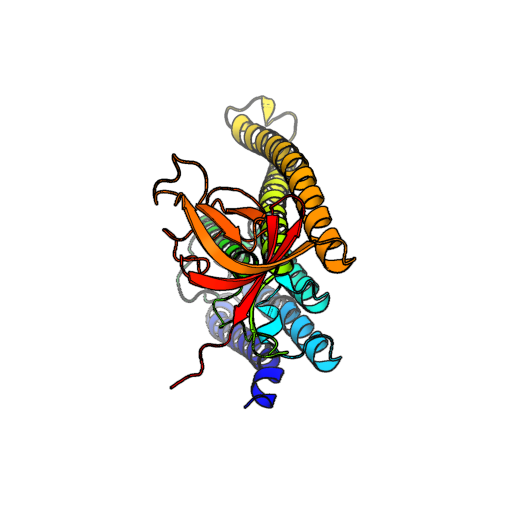73 ? -4.402 12.678 24.057 1.00 96.06 273 GLY A CA 1
ATOM 2144 C C . GLY A 1 273 ? -5.729 12.985 24.767 1.00 96.06 273 GLY A C 1
ATOM 2145 O O . GLY A 1 273 ? -5.739 13.289 25.974 1.00 96.06 273 GLY A O 1
ATOM 2146 N N . ASP A 1 274 ? -6.834 12.850 24.029 1.00 97.88 274 ASP A N 1
ATOM 2147 C CA . ASP A 1 274 ? -8.178 12.897 24.600 1.00 97.88 274 ASP A CA 1
ATOM 2148 C C . ASP A 1 274 ? -8.249 11.872 25.725 1.00 97.88 274 ASP A C 1
ATOM 2150 O O . ASP A 1 274 ? -7.922 10.701 25.523 1.00 97.88 274 ASP A O 1
ATOM 2154 N N . LEU A 1 275 ? -8.641 12.322 26.910 1.00 98.06 275 LEU A N 1
ATOM 2155 C CA . LEU A 1 275 ? -8.937 11.451 28.033 1.00 98.06 275 LEU A CA 1
ATOM 2156 C C . LEU A 1 275 ? -10.451 11.367 28.132 1.00 98.06 275 LEU A C 1
ATOM 2158 O O . LEU A 1 275 ? -11.107 12.365 28.433 1.00 98.06 275 LEU A O 1
ATOM 2162 N N . ILE A 1 276 ? -10.984 10.181 27.878 1.00 98.38 276 ILE A N 1
ATOM 2163 C CA . ILE A 1 276 ? -12.412 9.905 27.992 1.00 98.38 276 ILE A CA 1
ATOM 2164 C C . ILE A 1 276 ? -12.659 8.853 29.066 1.00 98.38 276 ILE A C 1
ATOM 2166 O O . ILE A 1 276 ? -11.778 8.051 29.368 1.00 98.38 276 ILE A O 1
ATOM 2170 N N . GLU A 1 277 ? -13.868 8.830 29.602 1.00 98.50 277 GLU A N 1
ATOM 2171 C CA . GLU A 1 277 ? -14.357 7.830 30.537 1.00 98.50 277 GLU A CA 1
ATOM 2172 C C . GLU A 1 277 ? -15.656 7.218 30.008 1.00 98.50 277 GLU A C 1
ATOM 2174 O O . GLU A 1 277 ? -16.549 7.927 29.547 1.00 98.50 277 GLU A O 1
ATOM 2179 N N . ILE A 1 278 ? -15.758 5.891 30.059 1.00 98.38 278 ILE A N 1
ATOM 2180 C CA . ILE A 1 278 ? -16.973 5.144 29.720 1.00 98.38 278 ILE A CA 1
ATOM 2181 C C . ILE A 1 278 ? -17.212 4.164 30.862 1.00 98.38 278 ILE A C 1
ATOM 2183 O O . ILE A 1 278 ? -16.367 3.310 31.121 1.00 98.38 278 ILE A O 1
ATOM 2187 N N . ASN A 1 279 ? -18.338 4.294 31.566 1.00 97.69 279 ASN A N 1
ATOM 2188 C CA . ASN A 1 279 ? -18.701 3.418 32.688 1.00 97.69 279 ASN A CA 1
ATOM 2189 C C . ASN A 1 279 ? -17.550 3.220 33.710 1.00 97.69 279 ASN A C 1
ATOM 2191 O O . ASN A 1 279 ? -17.217 2.097 34.089 1.00 97.69 279 ASN A O 1
ATOM 2195 N N . GLY A 1 280 ? -16.878 4.315 34.086 1.00 97.88 280 GLY A N 1
ATOM 2196 C CA . GLY A 1 280 ? -15.749 4.319 35.027 1.00 97.88 280 GLY A CA 1
ATOM 2197 C C . GLY A 1 280 ? -14.400 3.846 34.462 1.00 97.88 280 GLY A C 1
ATOM 2198 O O . GLY A 1 280 ? -13.405 3.863 35.182 1.00 97.88 280 GLY A O 1
ATOM 2199 N N . THR A 1 281 ? -14.327 3.436 33.191 1.00 98.31 281 THR A N 1
ATOM 2200 C CA . THR A 1 281 ? -13.065 3.067 32.527 1.00 98.31 281 THR A CA 1
ATOM 2201 C C . THR A 1 281 ? -12.515 4.249 31.744 1.00 98.31 281 THR A C 1
ATOM 2203 O O . THR A 1 281 ? -13.165 4.733 30.817 1.00 98.31 281 THR A O 1
ATOM 2206 N N . GLN A 1 282 ? -11.303 4.689 32.085 1.00 98.38 282 GLN A N 1
ATOM 2207 C CA . GLN A 1 282 ? -10.627 5.788 31.399 1.00 98.38 282 GLN A CA 1
ATOM 2208 C C . GLN A 1 282 ? -9.774 5.291 30.230 1.00 98.38 282 GLN A C 1
ATOM 2210 O O . GLN A 1 282 ? -8.993 4.350 30.369 1.00 98.38 282 GLN A O 1
ATOM 2215 N N . LEU A 1 283 ? -9.898 5.949 29.079 1.00 98.19 283 LEU A N 1
ATOM 2216 C CA . LEU A 1 283 ? -9.188 5.623 27.844 1.00 98.19 283 LEU A CA 1
ATOM 2217 C C . LEU A 1 283 ? -8.502 6.878 27.300 1.00 98.19 283 LEU A C 1
ATOM 2219 O O . LEU A 1 283 ? -9.078 7.966 27.317 1.00 98.19 283 LEU A O 1
ATOM 2223 N N . VAL A 1 284 ? -7.274 6.718 26.797 1.00 97.75 284 VAL A N 1
ATOM 2224 C CA . VAL A 1 284 ? -6.503 7.812 26.188 1.00 97.75 284 VAL A CA 1
ATOM 2225 C C . VAL A 1 284 ? -6.381 7.596 24.687 1.00 97.75 284 VAL A C 1
ATOM 2227 O O . VAL A 1 284 ? -5.814 6.595 24.241 1.00 97.75 284 VAL A O 1
ATOM 2230 N N . ILE A 1 285 ? -6.862 8.566 23.915 1.00 97.44 285 ILE A N 1
ATOM 2231 C CA . ILE A 1 285 ? -6.820 8.567 22.451 1.00 97.44 285 ILE A CA 1
ATOM 2232 C C . ILE A 1 285 ? -5.835 9.648 22.022 1.00 97.44 285 ILE A C 1
ATOM 2234 O O . ILE A 1 285 ? -6.034 10.819 22.314 1.00 97.44 285 ILE A O 1
ATOM 2238 N N . ASP A 1 286 ? -4.761 9.275 21.335 1.00 95.06 286 ASP A N 1
ATOM 2239 C CA . ASP A 1 286 ? -3.721 10.217 20.913 1.00 95.06 286 ASP A CA 1
ATOM 2240 C C . ASP A 1 286 ? -3.487 10.116 19.409 1.00 95.06 286 ASP A C 1
ATOM 2242 O O . ASP A 1 286 ? -3.005 9.093 18.914 1.00 95.06 286 ASP A O 1
ATOM 2246 N N . TYR A 1 287 ? -3.789 11.200 18.693 1.00 93.00 287 TYR A N 1
ATOM 2247 C CA . TYR A 1 287 ? -3.680 11.273 17.239 1.00 93.00 287 TYR A CA 1
ATOM 2248 C C . TYR A 1 287 ? -2.251 11.067 16.729 1.00 93.00 287 TYR A C 1
ATOM 2250 O O . TYR A 1 287 ? -2.038 10.463 15.670 1.00 93.00 287 TYR A O 1
ATOM 2258 N N . PHE A 1 288 ? -1.262 11.517 17.501 1.00 88.25 288 PHE A N 1
ATOM 2259 C CA . PHE A 1 288 ? 0.146 11.481 17.112 1.00 88.25 288 PHE A CA 1
ATOM 2260 C C . PHE A 1 288 ? 0.831 10.173 17.504 1.00 88.25 288 PHE A C 1
ATOM 2262 O O . PHE A 1 288 ? 1.949 9.900 17.053 1.00 88.25 288 PHE A O 1
ATOM 2269 N N . GLN A 1 289 ? 0.164 9.316 18.281 1.00 87.38 289 GLN A N 1
ATOM 2270 C CA . GLN A 1 289 ? 0.711 8.014 18.615 1.00 87.38 289 GLN A CA 1
ATOM 2271 C C . GLN A 1 289 ? 0.747 7.101 17.378 1.00 87.38 289 GLN A C 1
ATOM 2273 O O . GLN A 1 289 ? -0.237 6.900 16.656 1.00 87.38 289 GLN A O 1
ATOM 2278 N N . VAL A 1 290 ? 1.912 6.494 17.143 1.00 82.00 290 VAL A N 1
ATOM 2279 C CA . VAL A 1 290 ? 2.075 5.423 16.154 1.00 82.00 290 VAL A CA 1
ATOM 2280 C C . VAL A 1 290 ? 1.586 4.124 16.788 1.00 82.00 290 VAL A C 1
ATOM 2282 O O . VAL A 1 290 ? 2.319 3.443 17.500 1.00 82.00 290 VAL A O 1
ATOM 2285 N N . THR A 1 291 ? 0.313 3.813 16.569 1.00 87.38 291 THR A N 1
ATOM 2286 C CA . THR A 1 291 ? -0.356 2.610 17.072 1.00 87.38 291 THR A CA 1
ATOM 2287 C C . THR A 1 291 ? -1.363 2.114 16.034 1.00 87.38 291 THR A C 1
ATOM 2289 O O . THR A 1 291 ? -1.922 2.936 15.303 1.00 87.38 291 THR A O 1
ATOM 2292 N N . PRO A 1 292 ? -1.610 0.796 15.932 1.00 87.88 292 PRO A N 1
ATOM 2293 C CA . PRO A 1 292 ? -2.711 0.278 15.129 1.00 87.88 292 PRO A CA 1
ATOM 2294 C C . PRO A 1 292 ? -4.076 0.444 15.810 1.00 87.88 292 PRO A C 1
ATOM 2296 O O . PRO A 1 292 ? -5.074 0.142 15.174 1.00 87.88 292 PRO A O 1
ATOM 2299 N N . ALA A 1 293 ? -4.134 0.864 17.079 1.00 94.75 293 ALA A N 1
ATOM 2300 C CA . ALA A 1 293 ? -5.375 1.127 17.809 1.00 94.75 293 ALA A CA 1
ATOM 2301 C C . ALA A 1 293 ? -6.090 2.399 17.309 1.00 94.75 293 ALA A C 1
ATOM 2303 O O . ALA A 1 293 ? -5.514 3.202 16.567 1.00 94.75 293 ALA A O 1
ATOM 2304 N N . TYR A 1 294 ? -7.340 2.608 17.733 1.00 95.31 294 TYR A N 1
ATOM 2305 C CA . TYR A 1 294 ? -8.075 3.835 17.416 1.00 95.31 294 TYR A CA 1
ATOM 2306 C C . TYR A 1 294 ? -7.347 5.054 17.993 1.00 95.31 294 TYR A C 1
ATOM 2308 O O . TYR A 1 294 ? -6.958 5.066 19.161 1.00 95.31 294 TYR A O 1
ATOM 2316 N N . ARG A 1 295 ? -7.174 6.085 17.161 1.00 94.62 295 ARG A N 1
ATOM 2317 C CA . ARG A 1 295 ? -6.395 7.287 17.495 1.00 94.62 295 ARG A CA 1
ATOM 2318 C C . ARG A 1 295 ? -7.036 8.603 17.054 1.00 94.62 295 ARG A C 1
ATOM 2320 O O . ARG A 1 295 ? -6.413 9.649 17.159 1.00 94.62 295 ARG A O 1
ATOM 2327 N N . GLN A 1 296 ? -8.245 8.569 16.496 1.00 95.12 296 GLN A N 1
ATOM 2328 C CA . GLN A 1 296 ? -8.877 9.784 15.985 1.00 95.12 296 GLN A CA 1
ATOM 2329 C C . GLN A 1 296 ? -9.422 10.599 17.165 1.00 95.12 296 GLN A C 1
ATOM 2331 O O . GLN A 1 296 ? -10.463 10.244 17.723 1.00 95.12 296 GLN A O 1
ATOM 2336 N N . THR A 1 297 ? -8.709 11.659 17.551 1.00 96.75 297 THR A N 1
ATOM 2337 C CA . THR A 1 297 ? -9.145 12.572 18.616 1.00 96.75 297 THR A CA 1
ATOM 2338 C C . THR A 1 297 ? -10.265 13.497 18.159 1.00 96.75 297 THR A C 1
ATOM 2340 O O . THR A 1 297 ? -10.466 13.684 16.957 1.00 96.75 297 THR A O 1
ATOM 2343 N N . ILE A 1 298 ? -11.004 14.082 19.101 1.00 97.12 298 ILE A N 1
ATOM 2344 C CA . ILE A 1 298 ? -12.156 14.965 18.877 1.00 97.12 298 ILE A CA 1
ATOM 2345 C C . ILE A 1 298 ? -11.768 16.134 17.964 1.00 97.12 298 ILE A C 1
ATOM 2347 O O . ILE A 1 298 ? -12.435 16.354 16.949 1.00 97.12 298 ILE A O 1
ATOM 2351 N N . ALA A 1 299 ? -10.639 16.796 18.244 1.00 95.00 299 ALA A N 1
ATOM 2352 C CA . ALA A 1 299 ? -10.100 17.882 17.419 1.00 95.00 299 ALA A CA 1
ATOM 2353 C C . ALA A 1 299 ? -9.789 17.455 15.971 1.00 95.00 299 ALA A C 1
ATOM 2355 O O . ALA A 1 299 ? -9.867 18.265 15.054 1.00 95.00 299 ALA A O 1
ATOM 2356 N N . HIS A 1 300 ? -9.506 16.169 15.744 1.00 93.62 300 HIS A N 1
ATOM 2357 C CA . HIS A 1 300 ? -9.252 15.597 14.420 1.00 93.62 300 HIS A CA 1
ATOM 2358 C C . HIS A 1 300 ? -10.479 14.865 13.850 1.00 93.62 300 HIS A C 1
ATOM 2360 O O . HIS A 1 300 ? -10.349 14.044 12.945 1.00 93.62 300 HIS A O 1
ATOM 2366 N N . GLY A 1 301 ? -11.687 15.132 14.354 1.00 94.69 301 GLY A N 1
ATOM 2367 C CA . GLY A 1 301 ? -12.923 14.536 13.836 1.00 94.69 301 GLY A CA 1
ATOM 2368 C C . GLY A 1 301 ? -13.259 13.157 14.409 1.00 94.69 301 GLY A C 1
ATOM 2369 O O . GLY A 1 301 ? -14.014 12.405 13.794 1.00 94.69 301 GLY A O 1
ATOM 2370 N N . GLY A 1 302 ? -12.717 12.816 15.578 1.00 95.69 302 GLY A N 1
ATOM 2371 C CA . GLY A 1 302 ? -13.076 11.621 16.333 1.00 95.69 302 GLY A CA 1
ATOM 2372 C C . GLY A 1 302 ? -14.560 11.580 16.710 1.00 95.69 302 GLY A C 1
ATOM 2373 O O . GLY A 1 302 ? -15.197 12.615 16.938 1.00 95.69 302 GLY A O 1
ATOM 2374 N N . VAL A 1 303 ? -15.111 10.365 16.771 1.00 96.12 303 VAL A N 1
ATOM 2375 C CA . VAL A 1 303 ? -16.540 10.137 17.060 1.00 96.12 303 VAL A CA 1
ATOM 2376 C C . VAL A 1 303 ? -16.850 10.023 18.554 1.00 96.12 303 VAL A C 1
ATOM 2378 O O . VAL A 1 303 ? -18.003 10.160 18.935 1.00 96.12 303 VAL A O 1
ATOM 2381 N N . LEU A 1 304 ? -15.844 9.790 19.401 1.00 97.31 304 LEU A N 1
ATOM 2382 C CA . LEU A 1 304 ? -15.992 9.629 20.852 1.00 97.31 304 LEU A CA 1
ATOM 2383 C C . LEU A 1 304 ? -16.082 10.993 21.553 1.00 97.31 304 LEU A C 1
ATOM 2385 O O . LEU A 1 304 ? -15.148 11.413 22.227 1.00 97.31 304 LEU A O 1
ATOM 2389 N N . ARG A 1 305 ? -17.197 11.699 21.342 1.00 97.56 305 ARG A N 1
ATOM 2390 C CA . ARG A 1 305 ? -17.492 13.022 21.927 1.00 97.56 305 ARG A CA 1
ATOM 2391 C C . ARG A 1 305 ? -18.345 12.891 23.191 1.00 97.56 305 ARG A C 1
ATOM 2393 O O . ARG A 1 305 ? -18.977 11.852 23.380 1.00 97.56 305 ARG A O 1
ATOM 2400 N N . GLU A 1 306 ? -18.433 13.950 23.995 1.00 98.12 306 GLU A N 1
ATOM 2401 C CA . GLU A 1 306 ? -19.307 13.997 25.180 1.00 98.12 306 GLU A CA 1
ATOM 2402 C C . GLU A 1 306 ? -20.731 13.536 24.839 1.00 98.12 306 GLU A C 1
ATOM 2404 O O . GLU A 1 306 ? -21.315 13.969 23.841 1.00 98.12 306 GLU A O 1
ATOM 2409 N N . GLY A 1 307 ? -21.281 12.632 25.650 1.00 97.12 307 GLY A N 1
ATOM 2410 C CA . GLY A 1 307 ? -22.633 12.101 25.473 1.00 97.12 307 GLY A CA 1
ATOM 2411 C C . GLY A 1 307 ? -22.769 11.010 24.405 1.00 97.12 307 GLY A C 1
ATOM 2412 O O . GLY A 1 307 ? -23.851 10.439 24.258 1.00 97.12 307 GLY A O 1
ATOM 2413 N N . THR A 1 308 ? -21.706 10.677 23.665 1.00 96.62 308 THR A N 1
ATOM 2414 C CA . THR A 1 308 ? -21.752 9.604 22.658 1.00 96.62 308 THR A CA 1
ATOM 2415 C C . THR A 1 308 ? -21.946 8.262 23.353 1.00 96.62 308 THR A C 1
ATOM 2417 O O . THR A 1 308 ? -21.144 7.887 24.200 1.00 96.62 308 THR A O 1
ATOM 2420 N N . SER A 1 309 ? -22.975 7.500 22.989 1.00 96.50 309 SER A N 1
ATOM 2421 C CA . SER A 1 309 ? -23.063 6.097 23.401 1.00 96.50 309 SER A CA 1
ATOM 2422 C C . SER A 1 309 ? -22.115 5.263 22.540 1.00 96.50 309 SER A C 1
ATOM 2424 O O . SER A 1 309 ? -22.110 5.396 21.314 1.00 96.50 309 SER A O 1
ATOM 2426 N N . ALA A 1 310 ? -21.285 4.435 23.166 1.00 97.12 310 ALA A N 1
ATOM 2427 C CA . ALA A 1 310 ? -20.290 3.634 22.467 1.00 97.12 310 ALA A CA 1
ATOM 2428 C C . ALA A 1 310 ? -20.105 2.268 23.127 1.00 97.12 310 ALA A C 1
ATOM 2430 O O . ALA A 1 310 ? -20.217 2.123 24.346 1.00 97.12 310 ALA A O 1
ATOM 2431 N N . ARG A 1 311 ? -19.764 1.280 22.298 1.00 97.25 311 ARG A N 1
ATOM 2432 C CA . ARG A 1 311 ? -19.274 -0.034 22.708 1.00 97.25 311 ARG A CA 1
ATOM 2433 C C . ARG A 1 311 ? -17.832 -0.175 22.233 1.00 97.25 311 ARG A C 1
ATOM 2435 O O . ARG A 1 311 ? -17.541 -0.093 21.037 1.00 97.25 311 ARG A O 1
ATOM 2442 N N . VAL A 1 312 ? -16.927 -0.359 23.184 1.00 97.75 312 VAL A N 1
ATOM 2443 C CA . VAL A 1 312 ? -15.483 -0.290 22.974 1.00 97.75 312 VAL A CA 1
ATOM 2444 C C . VAL A 1 312 ? -14.828 -1.571 23.462 1.00 97.75 312 VAL A C 1
ATOM 2446 O O . VAL A 1 312 ? -14.954 -1.935 24.627 1.00 97.75 312 VAL A O 1
ATOM 2449 N N . TRP A 1 313 ? -14.076 -2.222 22.577 1.00 97.81 313 TRP A N 1
ATOM 2450 C CA . TRP A 1 313 ? -13.133 -3.267 22.965 1.00 97.81 313 TRP A CA 1
ATOM 2451 C C . TRP A 1 313 ? -11.763 -2.635 23.130 1.00 97.81 313 TRP A C 1
ATOM 2453 O O . TRP A 1 313 ? -11.308 -1.944 22.214 1.00 97.81 313 TRP A O 1
ATOM 2463 N N . HIS A 1 314 ? -11.091 -2.881 24.248 1.00 98.12 314 HIS A N 1
ATOM 2464 C CA . HIS A 1 314 ? -9.761 -2.348 24.510 1.00 98.12 314 HIS A CA 1
ATOM 2465 C C . HIS A 1 314 ? -8.829 -3.363 25.179 1.00 98.12 314 HIS A C 1
ATOM 2467 O O . HIS A 1 314 ? -9.267 -4.312 25.823 1.00 98.12 314 HIS A O 1
ATOM 2473 N N . ASP A 1 315 ? -7.527 -3.137 25.038 1.00 97.50 315 ASP A N 1
ATOM 2474 C CA . ASP A 1 315 ? -6.462 -3.868 25.729 1.00 97.50 315 ASP A CA 1
ATOM 2475 C C . ASP A 1 315 ? -5.425 -2.854 26.216 1.00 97.50 315 ASP A C 1
ATOM 2477 O O . ASP A 1 315 ? -4.986 -2.010 25.435 1.00 97.50 315 ASP A O 1
ATOM 2481 N N . ASP A 1 316 ? -5.116 -2.857 27.515 1.00 96.31 316 ASP A N 1
ATOM 2482 C CA . ASP A 1 316 ? -4.228 -1.869 28.161 1.00 96.31 316 ASP A CA 1
ATOM 2483 C C . ASP A 1 316 ? -4.551 -0.400 27.781 1.00 96.31 316 ASP A C 1
ATOM 2485 O O . ASP A 1 316 ? -3.712 0.391 27.345 1.00 96.31 316 ASP A O 1
ATOM 2489 N N . GLY A 1 317 ? -5.842 -0.052 27.832 1.00 96.12 317 GLY A N 1
ATOM 2490 C CA . GLY A 1 317 ? -6.355 1.271 27.452 1.00 96.12 317 GLY A CA 1
ATOM 2491 C C . GLY A 1 317 ? -6.292 1.602 25.951 1.00 96.12 317 GLY A C 1
ATOM 2492 O O . GLY A 1 317 ? -6.665 2.709 25.556 1.00 96.12 317 GLY A O 1
ATOM 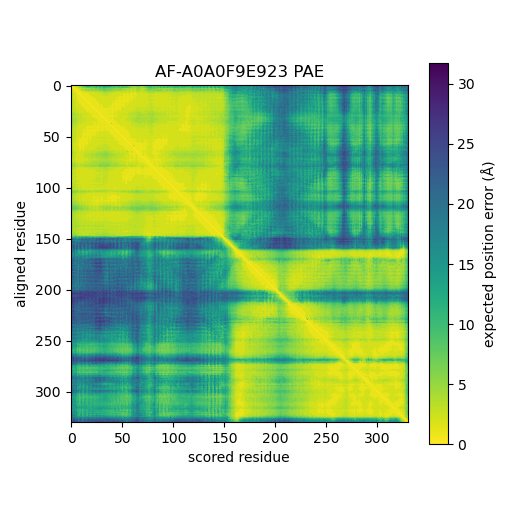2493 N N . LYS A 1 318 ? -5.841 0.679 25.087 1.00 97.12 318 LYS A N 1
ATOM 2494 C CA . LYS A 1 318 ? -5.827 0.835 23.624 1.00 97.12 318 LYS A CA 1
ATOM 2495 C C . LYS A 1 318 ? -7.104 0.293 23.010 1.00 97.12 318 LYS A C 1
ATOM 2497 O O . LYS A 1 318 ? -7.396 -0.889 23.116 1.00 97.12 318 LYS A O 1
ATOM 2502 N N . ILE A 1 319 ? -7.839 1.154 22.314 1.00 97.75 319 ILE A N 1
ATOM 2503 C CA . ILE A 1 319 ? -9.104 0.803 21.663 1.00 97.75 319 ILE A CA 1
ATOM 2504 C C . ILE A 1 319 ? -8.840 -0.053 20.418 1.00 97.75 319 ILE A C 1
ATOM 2506 O O . ILE A 1 319 ? -8.222 0.399 19.452 1.00 97.75 319 ILE A O 1
ATOM 2510 N N . LEU A 1 320 ? -9.339 -1.286 20.440 1.00 96.06 320 LEU A N 1
ATOM 2511 C CA . LEU A 1 320 ? -9.183 -2.296 19.395 1.00 96.06 320 LEU A CA 1
ATOM 2512 C C . LEU A 1 320 ? -10.401 -2.399 18.478 1.00 96.06 320 LEU A C 1
ATOM 2514 O O . LEU A 1 320 ? -10.262 -2.751 17.311 1.00 96.06 320 LEU A O 1
ATOM 2518 N N . ARG A 1 321 ? -11.594 -2.084 18.978 1.00 95.19 321 ARG A N 1
ATOM 2519 C CA . ARG A 1 321 ? -12.807 -1.946 18.168 1.00 95.19 321 ARG A CA 1
ATOM 2520 C C . ARG A 1 321 ? -13.699 -0.885 18.779 1.00 95.19 321 ARG A C 1
ATOM 2522 O O . ARG A 1 321 ? -13.806 -0.798 20.000 1.00 95.19 321 ARG A O 1
ATOM 2529 N N . LEU A 1 322 ? -14.328 -0.106 17.912 1.00 95.81 322 LEU A N 1
ATOM 2530 C CA . LEU A 1 322 ? -15.269 0.932 18.289 1.00 95.81 322 LEU A CA 1
ATOM 2531 C C . LEU A 1 322 ? -16.550 0.776 17.485 1.00 95.81 322 LEU A C 1
ATOM 2533 O O . LEU A 1 322 ? -16.544 0.915 16.259 1.00 95.81 322 LEU A O 1
ATOM 2537 N N . ASP A 1 323 ? -17.637 0.562 18.208 1.00 95.25 323 ASP A N 1
ATOM 2538 C CA . ASP A 1 323 ? -18.989 0.501 17.690 1.00 95.25 323 ASP A CA 1
ATOM 2539 C C . ASP A 1 323 ? -19.806 1.649 18.300 1.00 95.25 323 ASP A C 1
ATOM 2541 O O . ASP A 1 323 ? -19.736 1.905 19.503 1.00 95.25 323 ASP A O 1
ATOM 2545 N N . VAL A 1 324 ? -20.605 2.334 17.482 1.00 94.69 324 VAL A N 1
ATOM 2546 C CA . VAL A 1 324 ? -21.563 3.358 17.943 1.00 94.69 324 VAL A CA 1
ATOM 2547 C C . VAL A 1 324 ? -22.981 2.957 17.536 1.00 94.69 324 VAL A C 1
ATOM 2549 O O . VAL A 1 324 ? -23.138 2.329 16.481 1.00 94.69 324 VAL A O 1
ATOM 2552 N N . PRO A 1 325 ? -24.022 3.277 18.327 1.00 93.56 325 PRO A N 1
ATOM 2553 C CA . PRO A 1 325 ? -25.396 3.008 17.939 1.00 93.56 325 PRO A CA 1
ATOM 2554 C C . PRO A 1 325 ? -25.704 3.629 16.584 1.00 93.56 325 PRO A C 1
ATOM 2556 O O . PRO A 1 325 ? -25.273 4.742 16.264 1.00 93.56 325 PRO A O 1
ATOM 2559 N N . ARG A 1 326 ? -26.469 2.910 15.769 1.00 85.75 326 ARG A N 1
ATOM 2560 C CA . ARG A 1 326 ? -26.956 3.452 14.508 1.00 85.75 326 ARG A CA 1
ATOM 2561 C C . ARG A 1 326 ? -27.880 4.626 14.826 1.00 85.75 326 ARG A C 1
ATOM 2563 O O . ARG A 1 326 ? -28.937 4.445 15.425 1.00 85.75 326 ARG A O 1
ATOM 2570 N N . VAL A 1 327 ? -27.505 5.822 14.381 1.00 81.06 327 VAL A N 1
ATOM 2571 C CA . VAL A 1 327 ? -28.446 6.941 14.326 1.00 81.06 327 VAL A CA 1
ATOM 2572 C C . VAL A 1 327 ? -29.556 6.507 13.374 1.00 81.06 327 VAL A C 1
ATOM 2574 O O . VAL A 1 327 ? -29.276 6.205 12.210 1.00 81.06 327 VAL A O 1
ATOM 2577 N N . ALA A 1 328 ? -30.791 6.393 13.869 1.00 67.44 328 ALA A N 1
ATOM 2578 C CA . ALA A 1 328 ? -31.938 6.166 13.003 1.00 67.44 328 ALA A CA 1
ATOM 2579 C C . ALA A 1 328 ? -31.926 7.283 11.956 1.00 67.44 328 ALA A C 1
ATOM 2581 O O . ALA A 1 328 ? -31.989 8.460 12.308 1.00 67.44 328 ALA A O 1
ATOM 2582 N N . SER A 1 329 ? -31.719 6.927 10.687 1.00 52.09 329 SER A N 1
ATOM 2583 C CA . SER A 1 329 ? -31.837 7.904 9.611 1.00 52.09 329 SER A CA 1
ATOM 2584 C C . SER A 1 329 ? -33.270 8.445 9.663 1.00 52.09 329 SER A C 1
ATOM 2586 O O . SER A 1 329 ? -34.181 7.615 9.710 1.00 52.09 329 SER A O 1
ATOM 2588 N N . PRO A 1 330 ? -33.462 9.772 9.767 1.00 42.81 330 PRO A N 1
ATOM 2589 C CA . PRO A 1 330 ? -34.791 10.364 9.852 1.00 42.81 330 PRO A CA 1
ATOM 2590 C C . PRO A 1 330 ? -35.646 10.060 8.621 1.00 42.81 330 PRO A C 1
ATOM 2592 O O . PRO A 1 330 ? -35.066 9.846 7.527 1.00 42.81 330 PRO A O 1
#

Foldseek 3Di:
DQVVQLCVLVVQLVVLLVLLVQLVVQQVVVCVVPVVCVVLSVCVSVVSSVLSSVLSVLSNVCSVVVLDVGSLVLLVCLVVRVSSVVSVVSVVVSLLVQLCCLPPVCNLVSDQVRPSSDPDHDNDSVSVNVVSVVVVVVVLVVQLCSQQPRDPPPDPAPDPDQKGWPDALSSLLSNLVSVLVSLLSQLVSLQVVLVSVCVVCDVVRLVPDPNVCVSVCSNVVSVVSNVVSVVVSVVQNVQSVVLVCCVVVVVWDKFWAFKDWPDDQDPVQPDFATWIDGPNDTAGADLPDSHSFHRQTVNNPDPRDGGFTWIFTHDPRGTRIIIGRDDPDD

Nearest PDB structures (foldseek):
  4v6b-assembly6_Cr  TM=2.477E-01  e=5.116E+00  Homo sapiens
  5i6j-assembly1_A-2  TM=1.440E-01  e=7.342E+00  Homo sapiens